Protein AF-A0A846DPN1-F1 (afdb_monomer)

Mean predicted aligned error: 15.46 Å

Nearest PDB structures (foldseek):
  8uqq-assembly1_A  TM=1.630E-01  e=1.021E+00  Aequorea victoria

Sequence (292 aa):
MFPNAQGIPGLPDLTHPNELIQFGKELLTSFLTLTLIVAALGIIIALISFSLRRNESDRTNFIQEWVINYLILLRGFQHGILVVLLLVIGFFFCSTLANRYHNWEQARIAKIAEGVAGSRLEQIAPRIRYLVEKPYSYNRIVNGKLIRVEETRTINRYLALNSSDIQVKIDQTRNRQDNRNNYLIDFAAVYEVTNSLPESKELFFEISPPYGYSLLKNFRVEKEQKRLEPINPGNYSFLLPLEPGQSSSFRVAYQAQGGPRWIYNAGSELLANFRLAVKANFPNADFASGIA

Radius of gyration: 39.43 Å; Cα contacts (8 Å, |Δi|>4): 433; chains: 1; bounding box: 103×43×107 Å

Solvent-accessible surface area (backbone atoms only — not comparable to full-atom values): 16697 Å² total; per-residue (Å²): 134,80,80,75,76,76,57,68,89,86,68,80,75,89,69,53,62,67,61,55,52,51,51,53,51,54,53,52,53,56,50,52,53,53,51,50,52,56,52,52,52,50,52,51,52,51,52,50,53,62,68,49,71,82,65,83,81,76,65,55,61,62,52,47,52,51,51,51,53,49,50,53,50,52,56,52,45,55,56,49,52,53,53,49,52,51,50,52,53,49,46,51,54,52,50,54,51,50,50,53,48,47,55,52,49,51,53,51,48,30,54,50,47,46,70,75,72,44,64,42,23,35,39,55,56,66,43,34,37,31,78,42,79,40,86,44,76,49,81,44,76,57,95,90,40,85,38,81,44,78,41,79,41,81,41,86,44,71,51,62,50,54,26,35,44,34,41,34,40,39,38,74,42,70,38,87,88,79,71,44,61,24,32,38,36,43,40,40,33,42,35,32,41,49,32,84,48,95,56,73,53,72,30,27,47,32,47,60,79,58,43,55,54,83,43,80,42,75,75,48,42,25,44,90,87,40,78,61,78,54,87,43,93,91,44,42,58,39,85,40,90,38,51,54,73,34,72,51,57,38,39,39,35,32,35,37,30,25,25,71,37,78,44,80,40,69,75,94,56,69,82,35,69,68,44,81,47,76,46,72,68,58,88,89,76,82,86,87,78,91,81,127

Secondary structure (DSSP, 8-state):
-PPP----TT---TT-HHHHHHHHHHHHHHHHHHHHHHHHHHHHHHHHHHHHTTS-SSSHHHHHHHHHHHHHHHHHHHHHHHHHHHHHHHHHHHHHHHHHHHHHHHHHHHHHHHHHHS--EEEEPPEEEEEEEEEEEEEEEETTEEEEEEEEEEEEEEEPPSEEEEEEEEEEEE-TTT--EEEEEEEEEEEEEE--SSS-EEEEEEE-PPBSEEEEEEEEEEETTEEEPPSBTTBEEEEEEE-TT-EEEEEEEEEEEESS-EEEE-TTS---SEEEEEEE-STT--------

pLDDT: mean 81.8, std 13.31, range [32.88, 98.19]

Foldseek 3Di:
DDDQPQFDPPDDLPLPLVVLVVVLVVVVVVVVVVVVVLVVVVVVLVVVCVVCVPDDDDCCVVSVVVVVVNVVVVVVVVVVVVVVVVVNVVSVVVSVVSVVVSVVVRVVRSVVCCVVVNQEWEFEDKWKKFKDWDWDWDWDQDPNDTDIDTDIDIDIDTDFWQAKAKEKEWEWDQDPPPRDIKIKIKIKMKTKDFQQDQFWTWIKTWGFHIPFFPDKFDWFKDWPNHTDDDPDVGTRIHTDGHGHGGMTMMMTTIITIGHPYYYYHHDPHDHHHYDYHYHYDDPPDDDDDPPD

Structure (mmCIF, N/CA/C/O backbone):
data_AF-A0A846DPN1-F1
#
_entry.id   AF-A0A846DPN1-F1
#
loop_
_atom_site.group_PDB
_atom_site.id
_atom_site.type_symbol
_atom_site.label_atom_id
_atom_site.label_alt_id
_atom_site.label_comp_id
_atom_site.label_asym_id
_atom_site.label_entity_id
_atom_site.label_seq_id
_atom_site.pdbx_PDB_ins_code
_atom_site.Cartn_x
_atom_site.Cartn_y
_atom_site.Cartn_z
_atom_site.occupancy
_atom_site.B_iso_or_equiv
_atom_site.auth_seq_id
_atom_site.auth_comp_id
_atom_site.auth_asym_id
_atom_site.auth_atom_id
_atom_site.pdbx_PDB_model_num
ATOM 1 N N . MET A 1 1 ? 5.546 20.535 -16.634 1.00 32.88 1 MET A N 1
ATOM 2 C CA . MET A 1 1 ? 6.336 19.423 -17.201 1.00 32.88 1 MET A CA 1
ATOM 3 C C . MET A 1 1 ? 7.054 18.755 -16.048 1.00 32.88 1 MET A C 1
ATOM 5 O O . MET A 1 1 ? 7.860 19.415 -15.409 1.00 32.88 1 MET A O 1
ATOM 9 N N . PHE A 1 2 ? 6.697 17.517 -15.713 1.00 33.00 2 PHE A N 1
ATOM 10 C CA . PHE A 1 2 ? 7.460 16.749 -14.729 1.00 33.00 2 PHE A CA 1
ATOM 11 C C . PHE A 1 2 ? 8.742 16.243 -15.401 1.00 33.00 2 PHE A C 1
ATOM 13 O O . PHE A 1 2 ? 8.671 15.864 -16.574 1.00 33.00 2 PHE A O 1
ATOM 20 N N . PRO A 1 3 ? 9.901 16.277 -14.723 1.00 36.00 3 PRO A N 1
ATOM 21 C CA . PRO A 1 3 ? 11.131 15.738 -15.284 1.00 36.00 3 PRO A CA 1
ATOM 22 C C . PRO A 1 3 ? 10.937 14.246 -15.577 1.00 36.00 3 PRO A C 1
ATOM 24 O O . PRO A 1 3 ? 10.425 13.507 -14.735 1.00 36.00 3 PRO A O 1
ATOM 27 N N . ASN A 1 4 ? 11.310 13.815 -16.785 1.00 38.22 4 ASN A N 1
ATOM 28 C CA . ASN A 1 4 ? 11.383 12.394 -17.120 1.00 38.22 4 ASN A CA 1
ATOM 29 C C . ASN A 1 4 ? 12.307 11.703 -16.111 1.00 38.22 4 ASN A C 1
ATOM 31 O O . ASN A 1 4 ? 13.357 12.251 -15.770 1.00 38.22 4 ASN A O 1
ATOM 35 N N . ALA A 1 5 ? 11.914 10.521 -15.633 1.00 44.91 5 ALA A N 1
ATOM 36 C CA . ALA A 1 5 ? 12.701 9.751 -14.679 1.00 44.91 5 ALA A CA 1
ATOM 37 C C . ALA A 1 5 ? 14.094 9.458 -15.267 1.00 44.91 5 ALA A C 1
ATOM 39 O O . ALA A 1 5 ? 14.237 8.665 -16.198 1.00 44.91 5 ALA A O 1
ATOM 40 N N . GLN A 1 6 ? 15.120 10.133 -14.746 1.00 45.53 6 GLN A N 1
ATOM 41 C CA . GLN A 1 6 ? 16.521 9.902 -15.097 1.00 45.53 6 GLN A CA 1
ATOM 42 C C . GLN A 1 6 ? 17.024 8.664 -14.354 1.00 45.53 6 GLN A C 1
ATOM 44 O O . GLN A 1 6 ? 17.718 8.784 -13.351 1.00 45.53 6 GLN A O 1
ATOM 49 N N . GLY A 1 7 ? 16.636 7.480 -14.835 1.00 51.25 7 GLY A N 1
ATOM 50 C CA . GLY A 1 7 ? 17.138 6.198 -14.335 1.00 51.25 7 GLY A CA 1
ATOM 51 C C . GLY A 1 7 ? 17.016 6.011 -12.816 1.00 51.25 7 GLY A C 1
ATOM 52 O O . GLY A 1 7 ? 16.303 6.730 -12.117 1.00 51.25 7 GLY A O 1
ATOM 53 N N . ILE A 1 8 ? 17.699 4.994 -12.299 1.00 52.38 8 ILE A N 1
ATOM 54 C CA . ILE A 1 8 ? 17.871 4.794 -10.858 1.00 52.38 8 ILE A CA 1
ATOM 55 C C . ILE A 1 8 ? 19.208 5.454 -10.483 1.00 52.38 8 ILE A C 1
ATOM 57 O O . ILE A 1 8 ? 20.231 5.078 -11.062 1.00 52.38 8 ILE A O 1
ATOM 61 N N . PRO A 1 9 ? 19.241 6.419 -9.545 1.00 47.94 9 PRO A N 1
ATOM 62 C CA . PRO A 1 9 ? 20.484 7.056 -9.121 1.00 47.94 9 PRO A CA 1
ATOM 63 C C . PRO A 1 9 ? 21.502 6.014 -8.631 1.00 47.94 9 PRO A C 1
ATOM 65 O O . PRO A 1 9 ? 21.193 5.232 -7.734 1.00 47.94 9 PRO A O 1
ATOM 68 N N . GLY A 1 10 ? 22.711 6.007 -9.202 1.00 54.94 10 GLY A N 1
ATOM 69 C CA . GLY A 1 10 ? 23.830 5.183 -8.724 1.00 54.94 10 GLY A CA 1
ATOM 70 C C . GLY A 1 10 ? 24.056 3.838 -9.427 1.00 54.94 10 GLY A C 1
ATOM 71 O O . GLY A 1 10 ? 24.957 3.112 -9.013 1.00 54.94 10 GLY A O 1
ATOM 72 N N . LEU A 1 11 ? 23.309 3.496 -10.484 1.00 52.59 11 LEU A N 1
ATOM 73 C CA . LEU A 1 11 ? 23.693 2.373 -11.350 1.00 52.59 11 LEU A CA 1
ATOM 74 C C . LEU A 1 11 ? 24.862 2.790 -12.265 1.00 52.59 11 LEU A C 1
ATOM 76 O O . LEU A 1 11 ? 24.706 3.757 -13.015 1.00 52.59 11 LEU A O 1
ATOM 80 N N . PRO A 1 12 ? 26.021 2.102 -12.218 1.00 57.28 12 PRO A N 1
ATOM 81 C CA . PRO A 1 12 ? 27.129 2.393 -13.120 1.00 57.28 12 PRO A CA 1
ATOM 82 C C . PRO A 1 12 ? 26.723 2.067 -14.564 1.00 57.28 12 PRO A C 1
ATOM 84 O O . PRO A 1 12 ? 26.213 0.981 -14.839 1.00 57.28 12 PRO A O 1
ATOM 87 N N . ASP A 1 13 ? 26.934 3.008 -15.485 1.00 61.28 13 ASP A N 1
ATOM 88 C CA . ASP A 1 13 ? 26.729 2.784 -16.917 1.00 61.28 13 ASP A CA 1
ATOM 89 C C . ASP A 1 13 ? 27.853 1.900 -17.460 1.00 61.28 13 ASP A C 1
ATOM 91 O O . ASP A 1 13 ? 28.943 2.377 -17.748 1.00 61.28 13 ASP A O 1
ATOM 95 N N . LEU A 1 14 ? 27.581 0.604 -17.605 1.00 59.72 14 LEU A N 1
ATOM 96 C CA . LEU A 1 14 ? 28.567 -0.387 -18.043 1.00 59.72 14 LEU A CA 1
ATOM 97 C C . LEU A 1 14 ? 28.899 -0.310 -19.544 1.00 59.72 14 LEU A C 1
ATOM 99 O O . LEU A 1 14 ? 29.759 -1.053 -20.012 1.00 59.72 14 LEU A O 1
ATOM 103 N N . THR A 1 15 ? 28.215 0.538 -20.319 1.00 61.66 15 THR A N 1
ATOM 104 C CA . THR A 1 15 ? 28.351 0.558 -21.787 1.00 61.66 15 THR A CA 1
ATOM 105 C C . THR A 1 15 ? 29.265 1.660 -22.327 1.00 61.66 15 THR A C 1
ATOM 107 O O . THR A 1 15 ? 29.647 1.581 -23.494 1.00 61.66 15 THR A O 1
ATOM 110 N N . HIS A 1 16 ? 29.630 2.656 -21.506 1.00 66.69 16 HIS A N 1
ATOM 111 C CA . HIS A 1 16 ? 30.611 3.722 -21.789 1.00 66.69 16 HIS A CA 1
ATOM 112 C C . HIS A 1 16 ? 30.681 4.203 -23.264 1.00 66.69 16 HIS A C 1
ATOM 114 O O . HIS A 1 16 ? 31.764 4.264 -23.859 1.00 66.69 16 HIS A O 1
ATOM 120 N N . PRO A 1 17 ? 29.553 4.576 -23.905 1.00 67.62 17 PRO A N 1
ATOM 121 C CA . PRO A 1 17 ? 29.514 4.820 -25.352 1.00 67.62 17 PRO A CA 1
ATOM 122 C C . PRO A 1 17 ? 30.398 5.999 -25.792 1.00 67.62 17 PRO A C 1
ATOM 124 O O . PRO A 1 17 ? 30.969 5.981 -26.883 1.00 67.62 17 PRO A O 1
ATOM 127 N N . ASN A 1 18 ? 30.557 7.007 -24.931 1.00 72.25 18 ASN A N 1
ATOM 128 C CA . ASN A 1 18 ? 31.370 8.190 -25.215 1.00 72.25 18 ASN A CA 1
ATOM 129 C C . ASN A 1 18 ? 32.873 7.877 -25.242 1.00 72.25 18 ASN A C 1
ATOM 131 O O . ASN A 1 18 ? 33.584 8.381 -26.110 1.00 72.25 18 ASN A O 1
ATOM 135 N N . GLU A 1 19 ? 33.345 7.020 -24.335 1.00 75.00 19 GLU A N 1
ATOM 136 C CA . GLU A 1 19 ? 34.752 6.602 -24.272 1.00 75.00 19 GLU A CA 1
ATOM 137 C C . GLU A 1 19 ? 35.127 5.792 -25.515 1.00 75.00 19 GLU A C 1
ATOM 139 O O . GLU A 1 19 ? 36.182 6.001 -26.116 1.00 75.00 19 GLU A O 1
ATOM 144 N N . LEU A 1 20 ? 34.210 4.933 -25.968 1.00 70.44 20 LEU A N 1
ATOM 145 C CA . LEU A 1 20 ? 34.389 4.124 -27.167 1.00 70.44 20 LEU A CA 1
ATOM 146 C C . LEU A 1 20 ? 34.511 5.009 -28.418 1.00 70.44 20 LEU A C 1
ATOM 148 O O . LEU A 1 20 ? 35.429 4.825 -29.217 1.00 70.44 20 LEU A O 1
ATOM 152 N N . ILE A 1 21 ? 33.642 6.019 -28.559 1.00 74.12 21 ILE A N 1
ATOM 153 C CA . ILE A 1 21 ? 33.691 7.002 -29.657 1.00 74.12 21 ILE A CA 1
ATOM 154 C C . ILE A 1 21 ? 34.991 7.817 -29.622 1.00 74.12 21 ILE A C 1
ATOM 156 O O . ILE A 1 21 ? 35.599 8.046 -30.671 1.00 74.12 21 ILE A O 1
ATOM 160 N N . GLN A 1 22 ? 35.430 8.245 -28.437 1.00 79.25 22 GLN A N 1
ATOM 161 C CA . GLN A 1 22 ? 36.661 9.016 -28.277 1.00 79.25 22 GLN A CA 1
ATOM 162 C C . GLN A 1 22 ? 37.892 8.202 -28.692 1.00 79.25 22 GLN A C 1
ATOM 164 O O . GLN A 1 22 ? 38.696 8.686 -29.491 1.00 79.25 22 GLN A O 1
ATOM 169 N N . PHE A 1 23 ? 37.981 6.946 -28.250 1.00 77.25 23 PHE A N 1
ATOM 170 C CA . PHE A 1 23 ? 39.038 6.023 -28.660 1.00 77.25 23 PHE A CA 1
ATOM 171 C C . PHE A 1 23 ? 39.074 5.829 -30.185 1.00 77.25 23 PHE A C 1
ATOM 173 O O . PHE A 1 23 ? 40.129 5.947 -30.811 1.00 77.25 23 PHE A O 1
ATOM 180 N N . GLY A 1 24 ? 37.912 5.613 -30.814 1.00 73.44 24 GLY A N 1
ATOM 181 C CA . GLY A 1 24 ? 37.817 5.480 -32.272 1.00 73.44 24 GLY A CA 1
ATOM 182 C C . GLY A 1 24 ? 38.285 6.731 -33.026 1.00 73.44 24 GLY A C 1
ATOM 183 O O . GLY A 1 24 ? 38.967 6.629 -34.049 1.00 73.44 24 GLY A O 1
ATOM 184 N N . LYS A 1 25 ? 37.977 7.925 -32.504 1.00 79.62 25 LYS A N 1
ATOM 185 C CA . LYS A 1 25 ? 38.413 9.203 -33.083 1.00 79.62 25 LYS A CA 1
ATOM 186 C C . LYS A 1 25 ? 39.934 9.391 -33.002 1.00 79.62 25 LYS A C 1
ATOM 188 O O . LYS A 1 25 ? 40.545 9.829 -33.981 1.00 79.62 25 LYS A O 1
ATOM 193 N N . GLU A 1 26 ? 40.551 9.059 -31.870 1.00 80.25 26 GLU A N 1
ATOM 194 C CA . GLU A 1 26 ? 42.008 9.153 -31.680 1.00 80.25 26 GLU A CA 1
ATOM 195 C C . GLU A 1 26 ? 42.777 8.175 -32.577 1.00 80.25 26 GLU A C 1
ATOM 197 O O . GLU A 1 26 ? 43.782 8.546 -33.196 1.00 80.25 26 GLU A O 1
ATOM 202 N N . LEU A 1 27 ? 42.261 6.951 -32.721 1.00 77.50 27 LEU A N 1
ATOM 203 C CA . LEU A 1 27 ? 42.855 5.922 -33.571 1.00 77.50 27 LEU A CA 1
ATOM 204 C C . LEU A 1 27 ? 42.803 6.322 -35.055 1.00 77.50 27 LEU A C 1
ATOM 206 O O . LEU A 1 27 ? 43.810 6.229 -35.760 1.00 77.50 27 LEU A O 1
ATOM 210 N N . LEU A 1 28 ? 41.666 6.853 -35.521 1.00 78.44 28 LEU A N 1
ATOM 211 C CA . LEU A 1 28 ? 41.515 7.345 -36.896 1.00 78.44 28 LEU A CA 1
ATOM 212 C C . LEU A 1 28 ? 42.448 8.531 -37.192 1.00 78.44 28 LEU A C 1
ATOM 214 O O . LEU A 1 28 ? 43.075 8.585 -38.251 1.00 78.44 28 LEU A O 1
ATOM 218 N N . THR A 1 29 ? 42.577 9.457 -36.240 1.00 78.81 29 THR A N 1
ATOM 219 C CA . THR A 1 29 ? 43.463 10.625 -36.370 1.00 78.81 29 THR A CA 1
ATOM 220 C C . THR A 1 29 ? 44.929 10.197 -36.482 1.00 78.81 29 THR A C 1
ATOM 222 O O . THR A 1 29 ? 45.639 10.679 -37.363 1.00 78.81 29 THR A O 1
ATOM 225 N N . SER A 1 30 ? 45.360 9.242 -35.652 1.00 78.81 30 SER A N 1
ATOM 226 C CA . SER A 1 30 ? 46.714 8.666 -35.687 1.00 78.81 30 SER A CA 1
ATOM 227 C C . SER A 1 30 ? 47.027 7.947 -37.004 1.00 78.81 30 SER A C 1
ATOM 229 O O . SER A 1 30 ? 48.152 7.987 -37.500 1.00 78.81 30 SER A O 1
ATOM 231 N N . PHE A 1 31 ? 46.033 7.292 -37.606 1.00 78.50 31 PHE A N 1
ATOM 232 C CA . PHE A 1 31 ? 46.221 6.607 -38.883 1.00 78.50 31 PHE A CA 1
ATOM 233 C C . PHE A 1 31 ? 46.330 7.578 -40.073 1.00 78.50 31 PHE A C 1
ATOM 235 O O . PHE A 1 31 ? 47.155 7.389 -40.975 1.00 78.50 31 PHE A O 1
ATOM 242 N N . LEU A 1 32 ? 45.524 8.646 -40.072 1.00 80.94 32 LEU A N 1
ATOM 243 C CA . LEU A 1 32 ? 45.568 9.698 -41.094 1.00 80.94 32 LEU A CA 1
ATOM 244 C C . LEU A 1 32 ? 46.922 10.416 -41.120 1.00 80.94 32 LEU A C 1
ATOM 246 O O . LEU A 1 32 ? 47.480 10.634 -42.197 1.00 80.94 32 LEU A O 1
ATOM 250 N N . THR A 1 33 ? 47.481 10.743 -39.953 1.00 84.12 33 THR A N 1
ATOM 251 C CA . THR A 1 33 ? 48.809 11.368 -39.858 1.00 84.12 33 THR A CA 1
ATOM 252 C C . THR A 1 33 ? 49.910 10.449 -40.380 1.00 84.12 33 THR A C 1
ATOM 254 O O . THR A 1 33 ? 50.751 10.899 -41.158 1.00 84.12 33 THR A O 1
ATOM 257 N N . LEU A 1 34 ? 49.877 9.155 -40.046 1.00 81.31 34 LEU A N 1
ATOM 258 C CA . LEU A 1 34 ? 50.836 8.177 -40.570 1.00 81.31 34 LEU A CA 1
ATOM 259 C C . LEU A 1 34 ? 50.761 8.056 -42.102 1.00 81.31 34 LEU A C 1
ATOM 261 O O . LEU A 1 34 ? 51.790 8.054 -42.778 1.00 81.31 34 LEU A O 1
ATOM 265 N N . THR A 1 35 ? 49.549 8.030 -42.660 1.00 79.94 35 THR A N 1
ATOM 266 C CA . THR A 1 35 ? 49.327 7.991 -44.116 1.00 79.94 35 THR A CA 1
ATOM 267 C C . THR A 1 35 ? 49.930 9.213 -44.814 1.00 79.94 35 THR A C 1
ATOM 269 O O . THR A 1 35 ? 50.581 9.083 -45.853 1.00 79.94 35 THR A O 1
ATOM 272 N N . LEU A 1 36 ? 49.766 10.401 -44.226 1.00 86.81 36 LEU A N 1
ATOM 273 C CA . LEU A 1 36 ? 50.305 11.648 -44.768 1.00 86.81 36 LEU A CA 1
ATOM 274 C C . LEU A 1 36 ? 51.841 11.657 -44.764 1.00 86.81 36 LEU A C 1
ATOM 276 O O . LEU A 1 36 ? 52.451 12.090 -45.742 1.00 86.81 36 LEU A O 1
ATOM 280 N N . ILE A 1 37 ? 52.468 11.116 -43.715 1.00 86.81 37 ILE A N 1
ATOM 281 C CA . ILE A 1 37 ? 53.930 10.966 -43.632 1.00 86.81 37 ILE A CA 1
ATOM 282 C C . ILE A 1 37 ? 54.447 10.039 -44.739 1.00 86.81 37 ILE A C 1
ATOM 284 O O . ILE A 1 37 ? 55.399 10.391 -45.436 1.00 86.81 37 ILE A O 1
ATOM 288 N N . VAL A 1 38 ? 53.808 8.882 -44.949 1.00 82.31 38 VAL A N 1
ATOM 289 C CA . VAL A 1 38 ? 54.202 7.925 -46.002 1.00 82.31 38 VAL A CA 1
ATOM 290 C C . VAL A 1 38 ? 54.064 8.544 -47.399 1.00 82.31 38 VAL A C 1
ATOM 292 O O . VAL A 1 38 ? 54.942 8.360 -48.247 1.00 82.31 38 VAL A O 1
ATOM 295 N N . ALA A 1 39 ? 53.001 9.318 -47.636 1.00 81.38 39 ALA A N 1
ATOM 296 C CA . ALA A 1 39 ? 52.798 10.032 -48.896 1.00 81.38 39 ALA A CA 1
ATOM 297 C C . ALA A 1 39 ? 53.870 11.112 -49.128 1.00 81.38 39 ALA A C 1
ATOM 299 O O . ALA A 1 39 ? 54.456 11.175 -50.210 1.00 81.38 39 ALA A O 1
ATOM 300 N N . ALA A 1 40 ? 54.178 11.919 -48.107 1.00 85.56 40 ALA A N 1
ATOM 301 C CA . ALA A 1 40 ? 55.226 12.937 -48.176 1.00 85.56 40 ALA A CA 1
ATOM 302 C C . ALA A 1 40 ? 56.604 12.319 -48.467 1.00 85.56 40 ALA A C 1
ATOM 304 O O . ALA A 1 40 ? 57.342 12.821 -49.316 1.00 85.56 40 ALA A O 1
ATOM 305 N N . LEU A 1 41 ? 56.922 11.190 -47.826 1.00 84.19 41 LEU A N 1
ATOM 306 C CA . LEU A 1 41 ? 58.166 10.455 -48.053 1.00 84.19 41 LEU A CA 1
ATOM 307 C C . LEU A 1 41 ? 58.268 9.951 -49.503 1.00 84.19 41 LEU A C 1
ATOM 309 O O . LEU A 1 41 ? 59.319 10.069 -50.129 1.00 84.19 41 LEU A O 1
ATOM 313 N N . GLY A 1 42 ? 57.153 9.481 -50.069 1.00 80.25 42 GLY A N 1
ATOM 314 C CA . GLY A 1 42 ? 57.056 9.104 -51.480 1.00 80.25 42 GLY A CA 1
ATOM 315 C C . GLY A 1 42 ? 57.337 10.252 -52.446 1.00 80.25 42 GLY A C 1
ATOM 316 O O . GLY A 1 42 ? 58.095 10.086 -53.401 1.00 80.25 42 GLY A O 1
ATOM 317 N N . ILE A 1 43 ? 56.774 11.434 -52.178 1.00 84.19 43 ILE A N 1
ATOM 318 C CA . ILE A 1 43 ? 56.999 12.639 -52.993 1.00 84.19 43 ILE A CA 1
ATOM 319 C C . ILE A 1 43 ? 58.478 13.041 -52.959 1.00 84.19 43 ILE A C 1
ATOM 321 O O . ILE A 1 43 ? 59.059 13.341 -54.000 1.00 84.19 43 ILE A O 1
ATOM 325 N N . ILE A 1 44 ? 59.108 13.004 -51.782 1.00 84.75 44 ILE A N 1
ATOM 326 C CA . ILE A 1 44 ? 60.533 13.323 -51.626 1.00 84.75 44 ILE A CA 1
ATOM 327 C C . ILE A 1 44 ? 61.398 12.354 -52.444 1.00 84.75 44 ILE A C 1
ATOM 329 O O . ILE A 1 44 ? 62.266 12.795 -53.197 1.00 84.75 44 ILE A O 1
ATOM 333 N N . ILE A 1 45 ? 61.130 11.046 -52.367 1.00 78.88 45 ILE A N 1
ATOM 334 C CA . ILE A 1 45 ? 61.850 10.028 -53.151 1.00 78.88 45 ILE A CA 1
ATOM 335 C C . ILE A 1 45 ? 61.649 10.250 -54.660 1.00 78.88 45 ILE A C 1
ATOM 337 O O . ILE A 1 45 ? 62.607 10.158 -55.435 1.00 78.88 45 ILE A O 1
ATOM 341 N N . ALA A 1 46 ? 60.436 10.600 -55.097 1.00 77.69 46 ALA A N 1
ATOM 342 C CA . ALA A 1 46 ? 60.139 10.908 -56.497 1.00 77.69 46 ALA A CA 1
ATOM 343 C C . ALA A 1 46 ? 60.906 12.146 -57.001 1.00 77.69 46 ALA A C 1
ATOM 345 O O . ALA A 1 46 ? 61.469 12.129 -58.093 1.00 77.69 46 ALA A O 1
ATOM 346 N N . LEU A 1 47 ? 60.995 13.205 -56.192 1.00 81.25 47 LEU A N 1
ATOM 347 C CA . LEU A 1 47 ? 61.741 14.418 -56.539 1.00 81.25 47 LEU A CA 1
ATOM 348 C C . LEU A 1 47 ? 63.255 14.174 -56.590 1.00 81.25 47 LEU A C 1
ATOM 350 O O . LEU A 1 47 ? 63.927 14.636 -57.514 1.00 81.25 47 LEU A O 1
ATOM 354 N N . ILE A 1 48 ? 63.793 13.418 -55.629 1.00 77.81 48 ILE A N 1
ATOM 355 C CA . ILE A 1 48 ? 65.217 13.060 -55.577 1.00 77.81 48 ILE A CA 1
ATOM 356 C C . ILE A 1 48 ? 65.592 12.178 -56.773 1.00 77.81 48 ILE A C 1
ATOM 358 O O . ILE A 1 48 ? 66.582 12.454 -57.451 1.00 77.81 48 ILE A O 1
ATOM 362 N N . SER A 1 49 ? 64.788 11.155 -57.075 1.00 69.94 49 SER A N 1
ATOM 363 C CA . SER A 1 49 ? 65.018 10.272 -58.227 1.00 69.94 49 SER A CA 1
ATOM 364 C C . SER A 1 49 ? 64.913 11.012 -59.564 1.00 69.94 49 SER A C 1
ATOM 366 O O . SER A 1 49 ? 65.737 10.789 -60.451 1.00 69.94 49 SER A O 1
ATOM 368 N N . PHE A 1 50 ? 63.968 11.948 -59.702 1.00 76.25 50 PHE A N 1
ATOM 369 C CA . PHE A 1 50 ? 63.849 12.796 -60.888 1.00 76.25 50 PHE A CA 1
ATOM 370 C C . PHE A 1 50 ? 65.062 13.723 -61.068 1.00 76.25 50 PHE A C 1
ATOM 372 O O . PHE A 1 50 ? 65.601 13.823 -62.169 1.00 76.25 50 PHE A O 1
ATOM 379 N N . SER A 1 51 ? 65.523 14.357 -59.985 1.00 76.69 51 SER A N 1
ATOM 380 C CA . SER A 1 51 ? 66.689 15.253 -59.985 1.00 76.69 51 SER A CA 1
ATOM 381 C C . SER A 1 51 ? 67.997 14.519 -60.316 1.00 76.69 51 SER A C 1
ATOM 383 O O . SER A 1 51 ? 68.826 15.014 -61.081 1.00 76.69 51 SER A O 1
ATOM 385 N N . LEU A 1 52 ? 68.168 13.299 -59.797 1.00 66.69 52 LEU A N 1
ATOM 386 C CA . LEU A 1 52 ? 69.394 12.507 -59.953 1.00 66.69 52 LEU A CA 1
ATOM 387 C C . LEU A 1 52 ? 69.468 11.713 -61.263 1.00 66.69 52 LEU A C 1
ATOM 389 O O . LEU A 1 52 ? 70.531 11.193 -61.592 1.00 66.69 52 LEU A O 1
ATOM 393 N N . ARG A 1 53 ? 68.398 11.693 -62.069 1.00 64.81 53 ARG A N 1
ATOM 394 C CA . ARG A 1 53 ? 68.339 11.010 -63.376 1.00 64.81 53 ARG A CA 1
ATOM 395 C C . ARG A 1 53 ? 69.389 11.496 -64.394 1.00 64.81 53 ARG A C 1
ATOM 397 O O . ARG A 1 53 ? 69.573 10.857 -65.423 1.00 64.81 53 ARG A O 1
ATOM 404 N N . ARG A 1 54 ? 70.060 12.625 -64.132 1.00 61.31 54 ARG A N 1
ATOM 405 C CA . ARG A 1 54 ? 71.076 13.239 -65.007 1.00 61.31 54 ARG A CA 1
ATOM 406 C C . ARG A 1 54 ? 72.534 12.838 -64.726 1.00 61.31 54 ARG A C 1
ATOM 408 O O . ARG A 1 54 ? 73.377 13.231 -65.521 1.00 61.31 54 ARG A O 1
ATOM 415 N N . ASN A 1 55 ? 72.847 12.101 -63.653 1.00 56.34 55 ASN A N 1
ATOM 416 C CA . ASN A 1 55 ? 74.232 11.752 -63.284 1.00 56.34 55 ASN A CA 1
ATOM 417 C C . ASN A 1 55 ? 74.431 10.224 -63.206 1.00 56.34 55 ASN A C 1
ATOM 419 O O . ASN A 1 55 ? 73.682 9.542 -62.509 1.00 56.34 55 ASN A O 1
ATOM 423 N N . GLU A 1 56 ? 75.423 9.690 -63.925 1.00 53.84 56 GLU A N 1
ATOM 424 C CA . GLU A 1 56 ? 75.597 8.250 -64.173 1.00 53.84 56 GLU A CA 1
ATOM 425 C C . GLU A 1 56 ? 76.218 7.415 -63.028 1.00 53.84 56 GLU A C 1
ATOM 427 O O . GLU A 1 56 ? 77.159 7.813 -62.344 1.00 53.84 56 GLU A O 1
ATOM 432 N N . SER A 1 57 ? 75.721 6.173 -62.971 1.00 55.53 57 SER A N 1
ATOM 433 C CA . SER A 1 57 ? 76.323 4.882 -62.572 1.00 55.53 57 SER A CA 1
ATOM 434 C C . SER A 1 57 ? 76.637 4.534 -61.106 1.00 55.53 57 SER A C 1
ATOM 436 O O . SER A 1 57 ? 76.284 3.428 -60.712 1.00 55.53 57 SER A O 1
ATOM 438 N N . ASP A 1 58 ? 77.200 5.408 -60.262 1.00 55.75 58 ASP A N 1
ATOM 439 C CA . ASP A 1 58 ? 77.598 4.978 -58.894 1.00 55.75 58 ASP A CA 1
ATOM 440 C C . ASP A 1 58 ? 76.547 5.274 -57.804 1.00 55.75 58 ASP A C 1
ATOM 442 O O . ASP A 1 58 ? 76.470 4.594 -56.779 1.00 55.75 58 ASP A O 1
ATOM 446 N N . ARG A 1 59 ? 75.665 6.261 -58.022 1.00 55.47 59 ARG A N 1
ATOM 447 C CA . ARG A 1 59 ? 74.569 6.608 -57.085 1.00 55.47 59 ARG A CA 1
ATOM 448 C C . ARG A 1 59 ? 73.254 5.875 -57.355 1.00 55.47 59 ARG A C 1
ATOM 450 O O . ARG A 1 59 ? 72.327 5.979 -56.550 1.00 55.47 59 ARG A O 1
ATOM 457 N N . THR A 1 60 ? 73.160 5.135 -58.456 1.00 58.41 60 THR A N 1
ATOM 458 C CA . THR A 1 60 ? 71.954 4.383 -58.830 1.00 58.41 60 THR A CA 1
ATOM 459 C C . THR A 1 60 ? 71.673 3.242 -57.857 1.00 58.41 60 THR A C 1
ATOM 461 O O . THR A 1 60 ? 70.515 3.042 -57.511 1.00 58.41 60 THR A O 1
ATOM 464 N N . ASN A 1 61 ? 72.706 2.586 -57.314 1.00 63.28 61 ASN A N 1
ATOM 465 C CA . ASN A 1 61 ? 72.545 1.459 -56.386 1.00 63.28 61 ASN A CA 1
ATOM 466 C C . ASN A 1 61 ? 71.876 1.866 -55.058 1.00 63.28 61 ASN A C 1
ATOM 468 O O . ASN A 1 61 ? 70.954 1.193 -54.604 1.00 63.28 61 ASN A O 1
ATOM 472 N N . PHE A 1 62 ? 72.261 3.010 -54.477 1.00 66.12 62 PHE A N 1
ATOM 473 C CA . PHE A 1 62 ? 71.685 3.500 -53.214 1.00 66.12 62 PHE A CA 1
ATOM 474 C C . PHE A 1 62 ? 70.215 3.931 -53.356 1.00 66.12 62 PHE A C 1
ATOM 476 O O . PHE A 1 62 ? 69.373 3.609 -52.519 1.00 66.12 62 PHE A O 1
ATOM 483 N N . ILE A 1 63 ? 69.880 4.640 -54.440 1.00 68.50 63 ILE A N 1
ATOM 484 C CA . ILE A 1 63 ? 68.494 5.059 -54.713 1.00 68.50 63 ILE A CA 1
ATOM 485 C C . ILE A 1 63 ? 67.630 3.840 -55.033 1.00 68.50 63 ILE A C 1
ATOM 487 O O . ILE A 1 63 ? 66.478 3.777 -54.614 1.00 68.50 63 ILE A O 1
ATOM 491 N N . GLN A 1 64 ? 68.178 2.860 -55.749 1.00 70.94 64 GLN A N 1
ATOM 492 C CA . GLN A 1 64 ? 67.471 1.638 -56.111 1.00 70.94 64 GLN A CA 1
ATOM 493 C C . GLN A 1 64 ? 67.121 0.797 -54.878 1.00 70.94 64 GLN A C 1
ATOM 495 O O . GLN A 1 64 ? 65.997 0.309 -54.788 1.00 70.94 64 GLN A O 1
ATOM 500 N N . GLU A 1 65 ? 68.010 0.711 -53.888 1.00 77.31 65 GLU A N 1
ATOM 501 C CA . GLU A 1 65 ? 67.724 0.063 -52.603 1.00 77.31 65 GLU A CA 1
ATOM 502 C C . GLU A 1 65 ? 66.614 0.792 -51.821 1.00 77.31 65 GLU A C 1
ATOM 504 O O . GLU A 1 65 ? 65.673 0.165 -51.330 1.00 77.31 65 GLU A O 1
ATOM 509 N N . TRP A 1 66 ? 66.639 2.129 -51.791 1.00 74.81 66 TRP A N 1
ATOM 510 C CA . TRP A 1 66 ? 65.567 2.941 -51.198 1.00 74.81 66 TRP A CA 1
ATOM 511 C C . TRP A 1 66 ? 64.221 2.788 -51.916 1.00 74.81 66 TRP A C 1
ATOM 513 O O . TRP A 1 66 ? 63.182 2.699 -51.263 1.00 74.81 66 TRP A O 1
ATOM 523 N N . VAL A 1 67 ? 64.224 2.723 -53.248 1.00 77.00 67 VAL A N 1
ATOM 524 C CA . VAL A 1 67 ? 63.015 2.515 -54.058 1.00 77.00 67 VAL A CA 1
ATOM 525 C C . VAL A 1 67 ? 62.437 1.119 -53.823 1.00 77.00 67 VAL A C 1
ATOM 527 O O . VAL A 1 67 ? 61.226 0.991 -53.661 1.00 77.00 67 VAL A O 1
ATOM 530 N N . ILE A 1 68 ? 63.274 0.081 -53.742 1.00 79.81 68 ILE A N 1
ATOM 531 C CA . ILE A 1 68 ? 62.830 -1.287 -53.435 1.00 79.81 68 ILE A CA 1
ATOM 532 C C . ILE A 1 68 ? 62.217 -1.349 -52.030 1.00 79.81 68 ILE A C 1
ATOM 534 O O . ILE A 1 68 ? 61.113 -1.871 -51.871 1.00 79.81 68 ILE A O 1
ATOM 538 N N . ASN A 1 69 ? 62.870 -0.753 -51.029 1.00 79.06 69 ASN A N 1
ATOM 539 C CA . ASN A 1 69 ? 62.350 -0.703 -49.661 1.00 79.06 69 ASN A CA 1
ATOM 540 C C . ASN A 1 69 ? 61.041 0.095 -49.569 1.00 79.06 69 ASN A C 1
ATOM 542 O O . ASN A 1 69 ? 60.105 -0.328 -48.890 1.00 79.06 69 ASN A O 1
ATOM 546 N N . TYR A 1 70 ? 60.929 1.201 -50.308 1.00 76.06 70 TYR A N 1
ATOM 547 C CA . TYR A 1 70 ? 59.694 1.974 -50.413 1.00 76.06 70 TYR A CA 1
ATOM 548 C C . TYR A 1 70 ? 58.566 1.169 -51.071 1.00 76.06 70 TYR A C 1
ATOM 550 O O . TYR A 1 70 ? 57.440 1.193 -50.584 1.00 76.06 70 TYR A O 1
ATOM 558 N N . LEU A 1 71 ? 58.852 0.398 -52.124 1.00 79.12 71 LEU A N 1
ATOM 559 C CA . LEU A 1 71 ? 57.869 -0.469 -52.783 1.00 79.12 71 LEU A CA 1
ATOM 560 C C . LEU A 1 71 ? 57.400 -1.618 -51.879 1.00 79.12 71 LEU A C 1
ATOM 562 O O . LEU A 1 71 ? 56.207 -1.924 -51.859 1.00 79.12 71 LEU A O 1
ATOM 566 N N . ILE A 1 72 ? 58.302 -2.229 -51.103 1.00 81.00 72 ILE A N 1
ATOM 567 C CA . ILE A 1 72 ? 57.952 -3.239 -50.090 1.00 81.00 72 ILE A CA 1
ATOM 568 C C . ILE A 1 72 ? 57.047 -2.616 -49.017 1.00 81.00 72 ILE A C 1
ATOM 570 O O . ILE A 1 72 ? 56.010 -3.191 -48.677 1.00 81.00 72 ILE A O 1
ATOM 574 N N . LEU A 1 73 ? 57.384 -1.411 -48.546 1.00 78.56 73 LEU A N 1
ATOM 575 C CA . LEU A 1 73 ? 56.575 -0.650 -47.593 1.00 78.56 73 LEU A CA 1
ATOM 576 C C . LEU A 1 73 ? 55.187 -0.325 -48.167 1.00 78.56 73 LEU A C 1
ATOM 578 O O . LEU A 1 73 ? 54.184 -0.507 -47.482 1.00 78.56 73 LEU A O 1
ATOM 582 N N . LEU A 1 74 ? 55.103 0.068 -49.441 1.00 78.00 74 LEU A N 1
ATOM 583 C CA . LEU A 1 74 ? 53.845 0.378 -50.128 1.00 78.00 74 LEU A CA 1
ATOM 584 C C . LEU A 1 74 ? 52.956 -0.859 -50.308 1.00 78.00 74 LEU A C 1
ATOM 586 O O . LEU A 1 74 ? 51.734 -0.779 -50.180 1.00 78.00 74 LEU A O 1
ATOM 590 N N . ARG A 1 75 ? 53.564 -2.021 -50.561 1.00 80.00 75 ARG A N 1
ATOM 591 C CA . ARG A 1 75 ? 52.850 -3.300 -50.648 1.00 80.00 75 ARG A CA 1
ATOM 592 C C . ARG A 1 75 ? 52.302 -3.729 -49.286 1.00 80.00 75 ARG A C 1
ATOM 594 O O . ARG A 1 75 ? 51.157 -4.162 -49.198 1.00 80.00 75 ARG A O 1
ATOM 601 N N . GLY A 1 76 ? 53.074 -3.536 -48.214 1.00 75.62 76 GLY A N 1
ATOM 602 C CA . GLY A 1 76 ? 52.590 -3.702 -46.839 1.00 75.62 76 GLY A CA 1
ATOM 603 C C . GLY A 1 76 ? 51.463 -2.721 -46.489 1.00 75.62 76 GLY A C 1
ATOM 604 O O . GLY A 1 76 ? 50.486 -3.098 -45.842 1.00 75.62 76 GLY A O 1
ATOM 605 N N . PHE A 1 77 ? 51.545 -1.486 -46.990 1.00 79.44 77 PHE A N 1
ATOM 606 C CA . PHE A 1 77 ? 50.537 -0.446 -46.784 1.00 79.44 77 PHE A CA 1
ATOM 607 C C . PHE A 1 77 ? 49.174 -0.806 -47.396 1.00 79.44 77 PHE A C 1
ATOM 609 O O . PHE A 1 77 ? 48.146 -0.540 -46.779 1.00 79.44 77 PHE A O 1
ATOM 616 N N . GLN A 1 78 ? 49.138 -1.487 -48.549 1.00 79.19 78 GLN A N 1
ATOM 617 C CA . GLN A 1 78 ? 47.887 -1.985 -49.146 1.00 79.19 78 GLN A CA 1
ATOM 618 C C . GLN A 1 78 ? 47.149 -2.968 -48.225 1.00 79.19 78 GLN A C 1
ATOM 620 O O . GLN A 1 78 ? 45.937 -2.852 -48.038 1.00 79.19 78 GLN A O 1
ATOM 625 N N . HIS A 1 79 ? 47.872 -3.903 -47.602 1.00 79.44 79 HIS A N 1
ATOM 626 C CA . HIS A 1 79 ? 47.288 -4.808 -46.610 1.00 79.44 79 HIS A CA 1
ATOM 627 C C . HIS A 1 79 ? 46.873 -4.059 -45.334 1.00 79.44 79 HIS A C 1
ATOM 629 O O . HIS A 1 79 ? 45.813 -4.342 -44.778 1.00 79.44 79 HIS A O 1
ATOM 635 N N . GLY A 1 80 ? 47.650 -3.052 -44.920 1.00 77.25 80 GLY A N 1
ATOM 636 C CA . GLY A 1 80 ? 47.316 -2.170 -43.800 1.00 77.25 80 GLY A CA 1
ATOM 637 C C . GLY A 1 80 ? 46.008 -1.398 -44.004 1.00 77.25 80 GLY A C 1
ATOM 638 O O . GLY A 1 80 ? 45.176 -1.367 -43.101 1.00 77.25 80 GLY A O 1
ATOM 639 N N . ILE A 1 81 ? 45.774 -0.850 -45.202 1.00 80.25 81 ILE A N 1
ATOM 640 C CA . ILE A 1 81 ? 44.510 -0.179 -45.552 1.00 80.25 81 ILE A CA 1
ATOM 641 C C . ILE A 1 81 ? 43.327 -1.139 -45.400 1.00 80.25 81 ILE A C 1
ATOM 643 O O . ILE A 1 81 ? 42.295 -0.757 -44.854 1.00 80.25 81 ILE A O 1
ATOM 647 N N . LEU A 1 82 ? 43.470 -2.385 -45.858 1.00 83.19 82 LEU A N 1
ATOM 648 C CA . LEU A 1 82 ? 42.399 -3.380 -45.796 1.00 83.19 82 LEU A CA 1
ATOM 649 C C . LEU A 1 82 ? 42.059 -3.738 -44.339 1.00 83.19 82 LEU A C 1
ATOM 651 O O . LEU A 1 82 ? 40.887 -3.754 -43.965 1.00 83.19 82 LEU A O 1
ATOM 655 N N . VAL A 1 83 ? 43.077 -3.936 -43.495 1.00 82.38 83 VAL A N 1
ATOM 656 C CA . VAL A 1 83 ? 42.902 -4.165 -42.050 1.00 82.38 83 VAL A CA 1
ATOM 657 C C . VAL A 1 83 ? 42.214 -2.974 -41.383 1.00 82.38 83 VAL A C 1
ATOM 659 O O . VAL A 1 83 ? 41.281 -3.161 -40.607 1.00 82.38 83 VAL A O 1
ATOM 662 N N . VAL A 1 84 ? 42.619 -1.748 -41.711 1.00 80.62 84 VAL A N 1
ATOM 663 C CA . VAL A 1 84 ? 42.026 -0.530 -41.140 1.00 80.62 84 VAL A CA 1
ATOM 664 C C . VAL A 1 84 ? 40.580 -0.359 -41.575 1.00 80.62 84 VAL A C 1
ATOM 666 O O . VAL A 1 84 ? 39.734 -0.040 -40.748 1.00 80.62 84 VAL A O 1
ATOM 669 N N . LEU A 1 85 ? 40.267 -0.622 -42.840 1.00 83.44 85 LEU A N 1
ATOM 670 C CA . LEU A 1 85 ? 38.899 -0.562 -43.340 1.00 83.44 85 LEU A CA 1
ATOM 671 C C . LEU A 1 85 ? 38.004 -1.577 -42.613 1.00 83.44 85 LEU A C 1
ATOM 673 O O . LEU A 1 85 ? 36.897 -1.232 -42.201 1.00 83.44 85 LEU A O 1
ATOM 677 N N . LEU A 1 86 ? 38.507 -2.790 -42.370 1.00 86.31 86 LEU A N 1
ATOM 678 C CA . LEU A 1 86 ? 37.800 -3.815 -41.600 1.00 86.31 86 LEU A CA 1
ATOM 679 C C . LEU A 1 86 ? 37.618 -3.398 -40.131 1.00 86.31 86 LEU A C 1
ATOM 681 O O . LEU A 1 86 ? 36.521 -3.541 -39.593 1.00 86.31 86 LEU A O 1
ATOM 685 N N . LEU A 1 87 ? 38.646 -2.820 -39.502 1.00 82.75 87 LEU A N 1
ATOM 686 C CA . LEU A 1 87 ? 38.574 -2.306 -38.130 1.00 82.75 87 LEU A CA 1
ATOM 687 C C . LEU A 1 87 ? 37.597 -1.136 -37.994 1.00 82.75 87 LEU A C 1
ATOM 689 O O . LEU A 1 87 ? 36.818 -1.116 -37.049 1.00 82.75 87 LEU A O 1
ATOM 693 N N . VAL A 1 88 ? 37.596 -0.188 -38.933 1.00 80.88 88 VAL A N 1
ATOM 694 C CA . VAL A 1 88 ? 36.685 0.965 -38.923 1.00 80.88 88 VAL A CA 1
ATOM 695 C C . VAL A 1 88 ? 35.244 0.494 -39.088 1.00 80.88 88 VAL A C 1
ATOM 697 O O . VAL A 1 88 ? 34.383 0.867 -38.294 1.00 80.88 88 VAL A O 1
ATOM 700 N N . ILE A 1 89 ? 34.976 -0.372 -40.069 1.00 82.50 89 ILE A N 1
ATOM 701 C CA . ILE A 1 89 ? 33.635 -0.929 -40.284 1.00 82.50 89 ILE A CA 1
ATOM 702 C C . ILE A 1 89 ? 33.182 -1.733 -39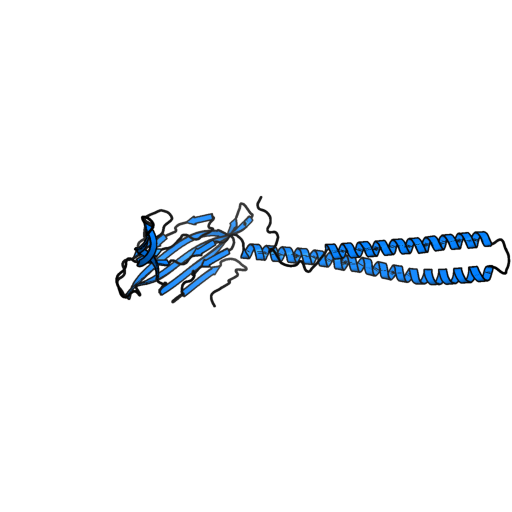.058 1.00 82.50 89 ILE A C 1
ATOM 704 O O . ILE A 1 89 ? 32.074 -1.523 -38.563 1.00 82.50 89 ILE A O 1
ATOM 708 N N . GLY A 1 90 ? 34.043 -2.606 -38.526 1.00 83.88 90 GLY A N 1
ATOM 709 C CA . GLY A 1 90 ? 33.761 -3.385 -37.319 1.00 83.88 90 GLY A CA 1
ATOM 710 C C . GLY A 1 90 ? 33.493 -2.500 -36.102 1.00 83.88 90 GLY A C 1
ATOM 711 O O . GLY A 1 90 ? 32.532 -2.728 -35.372 1.00 83.88 90 GLY A O 1
ATOM 712 N N . PHE A 1 91 ? 34.276 -1.437 -35.925 1.00 82.44 91 PHE A N 1
ATOM 713 C CA . PHE A 1 91 ? 34.088 -0.456 -34.863 1.00 82.44 91 PHE A CA 1
ATOM 714 C C . PHE A 1 91 ? 32.734 0.254 -34.973 1.00 82.44 91 PHE A C 1
ATOM 716 O O . PHE A 1 91 ? 32.018 0.346 -33.978 1.00 82.44 91 PHE A O 1
ATOM 723 N N . PHE A 1 92 ? 32.331 0.698 -36.169 1.00 78.75 92 PHE A N 1
ATOM 724 C CA . PHE A 1 92 ? 31.014 1.311 -36.369 1.00 78.75 92 PHE A CA 1
ATOM 725 C C . PHE A 1 92 ? 29.870 0.327 -36.089 1.00 78.75 92 PHE A C 1
ATOM 727 O O . PHE A 1 92 ? 28.896 0.701 -35.433 1.00 78.75 92 PHE A O 1
ATOM 734 N N . PHE A 1 93 ? 29.978 -0.936 -36.510 1.00 78.00 93 PHE A N 1
ATOM 735 C CA . PHE A 1 93 ? 28.968 -1.952 -36.189 1.00 78.00 93 PHE A CA 1
ATOM 736 C C . PHE A 1 93 ? 28.885 -2.244 -34.685 1.00 78.00 93 PHE A C 1
ATOM 738 O O . PHE A 1 93 ? 27.790 -2.258 -34.126 1.00 78.00 93 PHE A O 1
ATOM 745 N N . CYS A 1 94 ? 30.019 -2.409 -34.004 1.00 78.44 94 CYS A N 1
ATOM 746 C CA . CYS A 1 94 ? 30.040 -2.630 -32.559 1.00 78.44 94 CYS A CA 1
ATOM 747 C C . CYS A 1 94 ? 29.523 -1.410 -31.786 1.00 78.44 94 CYS A C 1
ATOM 749 O O . CYS A 1 94 ? 28.722 -1.566 -30.870 1.00 78.44 94 CYS A O 1
ATOM 751 N N . SER A 1 95 ? 29.917 -0.197 -32.181 1.00 73.69 95 SER A N 1
ATOM 752 C CA . SER A 1 95 ? 29.488 1.055 -31.545 1.00 73.69 95 SER A CA 1
ATOM 753 C C . SER A 1 95 ? 27.989 1.307 -31.732 1.00 73.69 95 SER A C 1
ATOM 755 O O . SER A 1 95 ? 27.285 1.637 -30.778 1.00 73.69 95 SER A O 1
ATOM 757 N N . THR A 1 96 ? 27.453 1.071 -32.934 1.00 77.50 96 THR A N 1
ATOM 758 C CA . THR A 1 96 ? 26.008 1.196 -33.190 1.00 77.50 96 THR A CA 1
ATOM 759 C C . THR A 1 96 ? 25.196 0.158 -32.417 1.00 77.50 96 THR A C 1
ATOM 761 O O . THR A 1 96 ? 24.151 0.500 -31.858 1.00 77.50 96 THR A O 1
ATOM 764 N N . LEU A 1 97 ? 25.680 -1.085 -32.324 1.00 77.69 97 LEU A N 1
ATOM 765 C CA . LEU A 1 97 ? 25.039 -2.131 -31.531 1.00 77.69 97 LEU A CA 1
ATOM 766 C C . LEU A 1 97 ? 25.085 -1.810 -30.030 1.00 77.69 97 LEU A C 1
ATOM 768 O O . LEU A 1 97 ? 24.055 -1.906 -29.367 1.00 77.69 97 LEU A O 1
ATOM 772 N N . ALA A 1 98 ? 26.235 -1.366 -29.516 1.00 74.06 98 ALA A N 1
ATOM 773 C CA . ALA A 1 98 ? 26.413 -0.962 -28.123 1.00 74.06 98 ALA A CA 1
ATOM 774 C C . ALA A 1 98 ? 25.514 0.226 -27.760 1.00 74.06 98 ALA A C 1
ATOM 776 O O . ALA A 1 98 ? 24.812 0.178 -26.755 1.00 74.06 98 ALA A O 1
ATOM 777 N N . ASN A 1 99 ? 25.442 1.250 -28.614 1.00 75.25 99 ASN A N 1
ATOM 778 C CA . ASN A 1 99 ? 24.562 2.399 -28.403 1.00 75.25 99 ASN A CA 1
ATOM 779 C C . ASN A 1 99 ? 23.079 1.992 -28.413 1.00 75.25 99 ASN A C 1
ATOM 781 O O . ASN A 1 99 ? 22.285 2.440 -27.585 1.00 75.25 99 ASN A O 1
ATOM 785 N N . ARG A 1 100 ? 22.678 1.108 -29.334 1.00 78.44 100 ARG A N 1
ATOM 786 C CA . ARG A 1 100 ? 21.311 0.571 -29.352 1.00 78.44 100 ARG A CA 1
ATOM 787 C C . ARG A 1 100 ? 21.012 -0.230 -28.085 1.00 78.44 100 ARG A C 1
ATOM 789 O O . ARG A 1 100 ? 19.918 -0.102 -27.541 1.00 78.44 100 ARG A O 1
ATOM 796 N N . TYR A 1 101 ? 21.966 -1.037 -27.633 1.00 79.00 101 TYR A N 1
ATOM 797 C CA . TYR A 1 101 ? 21.833 -1.841 -26.426 1.00 79.00 101 TYR A CA 1
ATOM 798 C C . TYR A 1 101 ? 21.732 -0.964 -25.171 1.00 79.00 101 TYR A C 1
ATOM 800 O O . TYR A 1 101 ? 20.797 -1.147 -24.398 1.00 79.00 101 TYR A O 1
ATOM 808 N N . HIS A 1 102 ? 22.587 0.056 -25.035 1.00 75.62 102 HIS A N 1
ATOM 809 C CA . HIS A 1 102 ? 22.525 1.043 -23.954 1.00 75.62 102 HIS A CA 1
ATOM 810 C C . HIS A 1 102 ? 21.147 1.706 -23.878 1.00 75.62 102 HIS A C 1
ATOM 812 O O . HIS A 1 102 ? 20.494 1.683 -22.839 1.00 75.62 102 HIS A O 1
ATOM 818 N N . ASN A 1 103 ? 20.654 2.242 -24.998 1.00 75.94 103 ASN A N 1
ATOM 819 C CA . ASN A 1 103 ? 19.349 2.904 -25.025 1.00 75.94 103 ASN A CA 1
ATOM 820 C C . ASN A 1 103 ? 18.197 1.940 -24.697 1.00 75.94 103 ASN A C 1
ATOM 822 O O . ASN A 1 103 ? 17.239 2.321 -24.023 1.00 75.94 103 ASN A O 1
ATOM 826 N N . TRP A 1 104 ? 18.284 0.685 -25.148 1.00 80.38 104 TRP A N 1
ATOM 827 C CA . TRP A 1 104 ? 17.313 -0.350 -24.797 1.00 80.38 104 TRP A CA 1
ATOM 828 C C . TRP A 1 104 ? 17.335 -0.678 -23.296 1.00 80.38 104 TRP A C 1
ATOM 830 O O . TRP A 1 104 ? 16.276 -0.774 -22.672 1.00 80.38 104 TRP A O 1
ATOM 840 N N . GLU A 1 105 ? 18.522 -0.810 -22.706 1.00 77.12 105 GLU A N 1
ATOM 841 C CA . GLU A 1 105 ? 18.705 -1.103 -21.286 1.00 77.12 105 GLU A CA 1
ATOM 842 C C . GLU A 1 105 ? 18.236 0.059 -20.405 1.00 77.12 105 GLU A C 1
ATOM 844 O O . GLU A 1 105 ? 17.449 -0.156 -19.483 1.00 77.12 105 GLU A O 1
ATOM 849 N N . GLN A 1 106 ? 18.593 1.299 -20.747 1.00 71.62 106 GLN A N 1
ATOM 850 C CA . GLN A 1 106 ? 18.115 2.496 -20.050 1.00 71.62 106 GLN A CA 1
ATOM 851 C C . GLN A 1 106 ? 16.589 2.623 -20.107 1.00 71.62 106 GLN A C 1
ATOM 853 O O . GLN A 1 106 ? 15.949 2.870 -19.085 1.00 71.62 106 GLN A O 1
ATOM 858 N N . ALA A 1 107 ? 15.971 2.380 -21.268 1.00 72.88 107 ALA A N 1
ATOM 859 C CA . ALA A 1 107 ? 14.514 2.388 -21.393 1.00 72.88 107 ALA A CA 1
ATOM 860 C C . ALA A 1 107 ? 13.850 1.290 -20.543 1.00 72.88 107 ALA A C 1
ATOM 862 O O . ALA A 1 107 ? 12.797 1.511 -19.936 1.00 72.88 107 ALA A O 1
ATOM 863 N N . ARG A 1 108 ? 14.467 0.104 -20.462 1.00 73.88 108 ARG A N 1
ATOM 864 C CA . ARG A 1 108 ? 13.999 -0.994 -19.608 1.00 73.88 108 ARG A CA 1
ATOM 865 C C . ARG A 1 108 ? 14.112 -0.637 -18.125 1.00 73.88 108 ARG A C 1
ATOM 867 O O . ARG A 1 108 ? 13.149 -0.851 -17.391 1.00 73.88 108 ARG A O 1
ATOM 874 N N . ILE A 1 109 ? 15.242 -0.076 -17.697 1.00 68.06 109 ILE A N 1
ATOM 875 C CA . ILE A 1 109 ? 15.472 0.365 -16.315 1.00 68.06 109 ILE A CA 1
ATOM 876 C C . ILE A 1 109 ? 14.489 1.473 -15.943 1.00 68.06 109 ILE A C 1
ATOM 878 O O . ILE A 1 109 ? 13.855 1.375 -14.899 1.00 68.06 109 ILE A O 1
ATOM 882 N N . ALA A 1 110 ? 14.289 2.476 -16.801 1.00 63.88 110 ALA A N 1
ATOM 883 C CA . ALA A 1 110 ? 13.317 3.544 -16.571 1.00 63.88 110 ALA A CA 1
ATOM 884 C C . ALA A 1 110 ? 11.895 2.988 -16.400 1.00 63.88 110 ALA A C 1
ATOM 886 O O . ALA A 1 110 ? 11.199 3.359 -15.461 1.00 63.88 110 ALA A O 1
ATOM 887 N N . LYS A 1 111 ? 11.487 2.024 -17.234 1.00 64.31 111 LYS A N 1
ATOM 888 C CA . LYS A 1 111 ? 10.183 1.353 -17.114 1.00 64.31 111 LYS A CA 1
ATOM 889 C C . LYS A 1 111 ? 10.035 0.578 -15.798 1.00 64.31 111 LYS A C 1
ATOM 891 O O . LYS A 1 111 ? 8.962 0.586 -15.198 1.00 64.31 111 LYS A O 1
ATOM 896 N N . ILE A 1 112 ? 11.095 -0.092 -15.341 1.00 64.19 112 ILE A N 1
ATOM 897 C CA . ILE A 1 112 ? 11.107 -0.799 -14.050 1.00 64.19 112 ILE A CA 1
ATOM 898 C C . ILE A 1 112 ? 11.070 0.208 -12.894 1.00 64.19 112 ILE A C 1
ATOM 900 O O . ILE A 1 112 ? 10.276 0.048 -11.972 1.00 64.19 112 ILE A O 1
ATOM 904 N N . ALA A 1 113 ? 11.869 1.272 -12.961 1.00 57.12 113 ALA A N 1
ATOM 905 C CA . ALA A 1 113 ? 11.911 2.336 -11.965 1.00 57.12 113 ALA A CA 1
ATOM 906 C C . ALA A 1 113 ? 10.562 3.061 -11.852 1.00 57.12 113 ALA A C 1
ATOM 908 O O . ALA A 1 113 ? 10.090 3.286 -10.743 1.00 57.12 113 ALA A O 1
ATOM 909 N N . GLU A 1 114 ? 9.882 3.341 -12.967 1.00 55.81 114 GLU A N 1
ATOM 910 C CA . GLU A 1 114 ? 8.507 3.853 -12.968 1.00 55.81 114 GLU A CA 1
ATOM 911 C C . GLU A 1 114 ? 7.511 2.847 -12.365 1.00 55.81 114 GLU A C 1
ATOM 913 O O . GLU A 1 114 ? 6.587 3.251 -11.665 1.00 55.81 114 GLU A O 1
ATOM 918 N N . GLY A 1 115 ? 7.698 1.537 -12.561 1.00 54.38 115 GLY A N 1
ATOM 919 C CA . GLY A 1 115 ? 6.880 0.506 -11.904 1.00 54.38 115 GLY A CA 1
ATOM 920 C C . GLY A 1 115 ? 7.108 0.400 -10.386 1.00 54.38 115 GLY A C 1
ATOM 921 O O . GLY A 1 115 ? 6.180 0.108 -9.622 1.00 54.38 115 GLY A O 1
ATOM 922 N N . VAL A 1 116 ? 8.336 0.657 -9.926 1.00 54.22 116 VAL A N 1
ATOM 923 C CA . VAL A 1 116 ? 8.731 0.537 -8.512 1.00 54.22 116 VAL A CA 1
ATOM 924 C C . VAL A 1 116 ? 8.481 1.832 -7.726 1.00 54.22 116 VAL A C 1
ATOM 926 O O . VAL A 1 116 ? 8.009 1.752 -6.592 1.00 54.22 116 VAL A O 1
ATOM 929 N N . ALA A 1 117 ? 8.735 2.999 -8.324 1.00 47.41 117 ALA A N 1
ATOM 930 C CA . ALA A 1 117 ? 8.660 4.326 -7.700 1.00 47.41 117 ALA A CA 1
ATOM 931 C C . ALA A 1 117 ? 7.508 5.218 -8.217 1.00 47.41 117 ALA A C 1
ATOM 933 O O . ALA A 1 117 ? 7.361 6.352 -7.761 1.00 47.41 117 ALA A O 1
ATOM 934 N N . GLY A 1 118 ? 6.699 4.745 -9.172 1.00 59.97 118 GLY A N 1
ATOM 935 C CA . GLY A 1 118 ? 5.587 5.504 -9.753 1.00 59.97 118 GLY A CA 1
ATOM 936 C C . GLY A 1 118 ? 4.348 5.628 -8.861 1.00 59.97 118 GLY A C 1
ATOM 937 O O . GLY A 1 118 ? 4.298 5.148 -7.727 1.00 59.97 118 GLY A O 1
ATOM 938 N N . SER A 1 119 ? 3.315 6.288 -9.401 1.00 74.50 119 SER A N 1
ATOM 939 C CA . SER A 1 119 ? 2.024 6.462 -8.732 1.00 74.50 119 SER A CA 1
ATOM 940 C C . SER A 1 119 ? 1.423 5.108 -8.344 1.00 74.50 119 SER A C 1
ATOM 942 O O . SER A 1 119 ? 1.278 4.204 -9.167 1.00 74.50 119 SER A O 1
ATOM 944 N N . ARG A 1 120 ? 1.064 4.965 -7.068 1.00 86.19 120 ARG A N 1
ATOM 945 C CA . ARG A 1 120 ? 0.523 3.727 -6.504 1.00 86.19 120 ARG A CA 1
ATOM 946 C C . ARG A 1 120 ? -0.810 3.994 -5.834 1.00 86.19 120 ARG A C 1
ATOM 948 O O . ARG A 1 120 ? -0.988 5.034 -5.209 1.00 86.19 120 ARG A O 1
ATOM 955 N N . LEU A 1 121 ? -1.713 3.036 -5.956 1.00 90.94 121 LEU A N 1
ATOM 956 C CA . LEU A 1 121 ? -2.945 2.971 -5.197 1.00 90.94 121 LEU A CA 1
ATOM 957 C C . LEU A 1 121 ? -2.731 1.987 -4.047 1.00 90.94 121 LEU A C 1
ATOM 959 O O . LEU A 1 121 ? -2.492 0.807 -4.286 1.00 90.94 121 LEU A O 1
ATOM 963 N N . GLU A 1 122 ? -2.761 2.459 -2.809 1.00 93.25 122 GLU A N 1
ATOM 964 C CA . GLU A 1 122 ? -2.358 1.651 -1.654 1.00 93.25 122 GLU A CA 1
ATOM 965 C C . GLU A 1 122 ? -3.469 1.573 -0.612 1.00 93.25 122 GLU A C 1
ATOM 967 O O . GLU A 1 122 ? -3.892 2.594 -0.079 1.00 93.25 122 GLU A O 1
ATOM 972 N N . GLN A 1 123 ? -3.921 0.361 -0.294 1.00 94.81 123 GLN A N 1
ATOM 973 C CA . GLN A 1 123 ? -4.779 0.110 0.856 1.00 94.81 123 GLN A CA 1
ATOM 974 C C . GLN A 1 123 ? -3.928 -0.298 2.051 1.00 94.81 123 GLN A C 1
ATOM 976 O O . GLN A 1 123 ? -3.244 -1.316 2.000 1.00 94.81 123 GLN A O 1
ATOM 981 N N . ILE A 1 124 ? -4.024 0.456 3.143 1.00 92.88 124 ILE A N 1
ATOM 982 C CA . ILE A 1 124 ? -3.395 0.102 4.418 1.00 92.88 124 ILE A CA 1
ATOM 983 C C . ILE A 1 124 ? -4.396 -0.711 5.247 1.00 92.88 124 ILE A C 1
ATOM 985 O O . ILE A 1 124 ? -5.588 -0.386 5.273 1.00 92.88 124 ILE A O 1
ATOM 989 N N . ALA A 1 125 ? -3.927 -1.774 5.8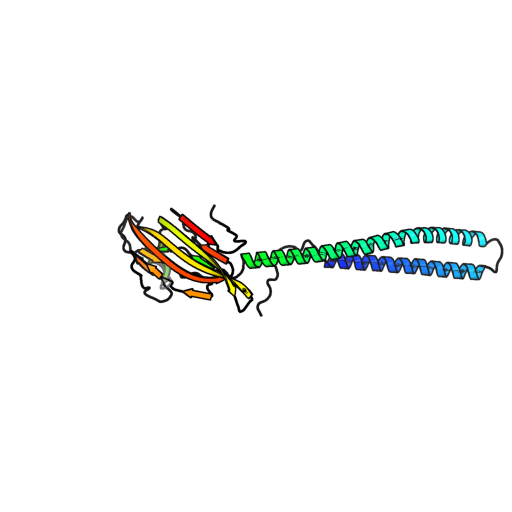96 1.00 93.56 125 ALA A N 1
ATOM 990 C CA . ALA A 1 125 ? -4.724 -2.574 6.817 1.00 93.56 125 ALA A CA 1
ATOM 991 C C . ALA A 1 125 ? -5.285 -1.714 7.967 1.00 93.56 125 ALA A C 1
ATOM 993 O O . ALA A 1 125 ? -4.634 -0.749 8.388 1.00 93.56 125 ALA A O 1
ATOM 994 N N . PRO A 1 126 ? -6.481 -2.042 8.484 1.00 94.19 126 PRO A N 1
ATOM 995 C CA . PRO A 1 126 ? -7.012 -1.360 9.650 1.00 94.19 126 PRO A CA 1
ATOM 996 C C . PRO A 1 126 ? -6.161 -1.641 10.890 1.00 94.19 126 PRO A C 1
ATOM 998 O O . PRO A 1 126 ? -5.466 -2.651 10.970 1.00 94.19 126 PRO A O 1
ATOM 1001 N N . ARG A 1 127 ? -6.245 -0.743 11.869 1.00 93.44 127 ARG A N 1
ATOM 1002 C CA . ARG A 1 127 ? -5.560 -0.850 13.159 1.00 93.44 127 ARG A CA 1
ATOM 1003 C C . ARG A 1 127 ? -6.561 -0.816 14.292 1.00 93.44 127 ARG A C 1
ATOM 1005 O O . ARG A 1 127 ? -7.540 -0.075 14.230 1.00 93.44 127 ARG A O 1
ATOM 1012 N N . ILE A 1 128 ? -6.286 -1.576 15.345 1.00 94.06 128 ILE A N 1
ATOM 1013 C CA . ILE A 1 128 ? -7.147 -1.635 16.527 1.00 94.06 128 ILE A CA 1
ATOM 1014 C C . ILE A 1 128 ? -6.462 -0.897 17.660 1.00 94.06 128 ILE A C 1
ATOM 1016 O O . ILE A 1 128 ? -5.656 -1.465 18.392 1.00 94.06 128 ILE A O 1
ATOM 1020 N N . ARG A 1 129 ? -6.735 0.400 17.771 1.00 94.06 129 ARG A N 1
ATOM 1021 C CA . ARG A 1 129 ? -6.084 1.264 18.753 1.00 94.06 129 ARG A CA 1
ATOM 1022 C C . ARG A 1 129 ? -6.756 1.140 20.115 1.00 94.06 129 ARG A C 1
ATOM 1024 O O . ARG A 1 129 ? -7.976 1.11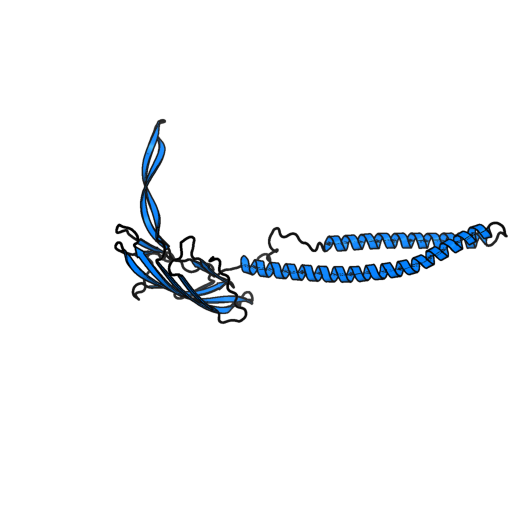1 20.204 1.00 94.06 129 ARG A O 1
ATOM 1031 N N . TYR A 1 130 ? -5.967 1.151 21.180 1.00 93.62 130 TYR A N 1
ATOM 1032 C CA . TYR A 1 130 ? -6.444 1.312 22.551 1.00 93.62 130 TYR A CA 1
ATOM 1033 C C . TYR A 1 130 ? -5.502 2.217 23.341 1.00 93.62 130 TYR A C 1
ATOM 1035 O O . TYR A 1 130 ? -4.329 2.391 22.991 1.00 93.62 130 TYR A O 1
ATOM 1043 N N . LEU A 1 131 ? -6.033 2.825 24.397 1.00 90.56 131 LEU A N 1
ATOM 1044 C CA . LEU A 1 131 ? -5.307 3.774 25.231 1.00 90.56 131 LEU A CA 1
ATOM 1045 C C . LEU A 1 131 ? -4.759 3.079 26.479 1.00 90.56 131 LEU A C 1
ATOM 1047 O O . LEU A 1 131 ? -5.441 2.284 27.127 1.00 90.56 131 LEU A O 1
ATOM 1051 N N . VAL A 1 132 ? -3.502 3.370 26.813 1.00 88.38 132 VAL A N 1
ATOM 1052 C CA . VAL A 1 132 ? -2.866 2.912 28.052 1.00 88.38 132 VAL A CA 1
ATOM 1053 C C . VAL A 1 132 ? -2.240 4.098 28.754 1.00 88.38 132 VAL A C 1
ATOM 1055 O O . VAL A 1 132 ? -1.474 4.845 28.151 1.00 88.38 132 VAL A O 1
ATOM 1058 N N . GLU A 1 133 ? -2.522 4.239 30.038 1.00 87.25 133 GLU A N 1
ATOM 1059 C CA . GLU A 1 133 ? -1.836 5.186 30.904 1.00 87.25 133 GLU A CA 1
ATOM 1060 C C . GLU A 1 133 ? -0.495 4.597 31.347 1.00 87.25 133 GLU A C 1
ATOM 1062 O O . GLU A 1 133 ? -0.431 3.481 31.866 1.00 87.25 133 GLU A O 1
ATOM 1067 N N . LYS A 1 134 ? 0.603 5.321 31.110 1.00 84.62 134 LYS A N 1
ATOM 1068 C CA . LYS A 1 134 ? 1.925 4.951 31.624 1.00 84.62 134 LYS A CA 1
ATOM 1069 C C . LYS A 1 134 ? 2.520 6.078 32.463 1.00 84.62 134 LYS A C 1
ATOM 1071 O O . LYS A 1 134 ? 2.467 7.231 32.029 1.00 84.62 134 LYS A O 1
ATOM 1076 N N . PRO A 1 135 ? 3.148 5.756 33.608 1.00 84.19 135 PRO A N 1
ATOM 1077 C CA . PRO A 1 135 ? 3.925 6.733 34.350 1.00 84.19 135 PRO A CA 1
ATOM 1078 C C . PRO A 1 135 ? 5.143 7.142 33.516 1.00 84.19 135 PRO A C 1
ATOM 1080 O O . PRO A 1 135 ? 5.882 6.304 32.993 1.00 84.19 135 PRO A O 1
ATOM 1083 N N . TYR A 1 136 ? 5.339 8.444 33.374 1.00 84.56 136 TYR A N 1
ATOM 1084 C CA . TYR A 1 136 ? 6.443 9.069 32.668 1.00 84.56 136 TYR A CA 1
ATOM 1085 C C . TYR A 1 136 ? 7.155 10.012 33.633 1.00 84.56 136 TYR A C 1
ATOM 1087 O O . TYR A 1 136 ? 6.570 10.978 34.115 1.00 84.56 136 TYR A O 1
ATOM 1095 N N . SER A 1 137 ? 8.426 9.731 33.928 1.00 82.69 137 SER A N 1
ATOM 1096 C CA . SER A 1 137 ? 9.225 10.583 34.808 1.00 82.69 137 SER A CA 1
ATOM 1097 C C . SER A 1 137 ? 10.249 11.380 34.018 1.00 82.69 137 SER A C 1
ATOM 1099 O O . SER A 1 137 ? 11.039 10.789 33.278 1.00 82.69 137 SER A O 1
ATOM 1101 N N . TYR A 1 138 ? 10.298 12.691 34.226 1.00 87.88 138 TYR A N 1
ATOM 1102 C CA . TYR A 1 138 ? 11.326 13.553 33.652 1.00 87.88 138 TYR A CA 1
ATOM 1103 C C . TYR A 1 138 ? 11.839 14.556 34.682 1.00 87.88 138 TYR A C 1
ATOM 1105 O O . TYR A 1 138 ? 11.143 14.928 35.626 1.00 87.88 138 TYR A O 1
ATOM 1113 N N . ASN A 1 139 ? 13.083 14.992 34.508 1.00 88.12 139 ASN A N 1
ATOM 1114 C CA . ASN A 1 139 ? 13.680 15.986 35.389 1.00 88.12 139 ASN A CA 1
ATOM 1115 C C . ASN A 1 139 ? 13.343 17.391 34.880 1.00 88.12 139 ASN A C 1
ATOM 1117 O O . ASN A 1 139 ? 13.571 17.704 33.712 1.00 88.12 139 ASN A O 1
ATOM 1121 N N . ARG A 1 140 ? 12.831 18.251 35.760 1.00 87.94 140 ARG A N 1
ATOM 1122 C CA . ARG A 1 140 ? 12.573 19.668 35.486 1.00 87.94 140 ARG A CA 1
ATOM 1123 C C . ARG A 1 140 ? 13.325 20.506 36.510 1.00 87.94 140 ARG A C 1
ATOM 1125 O O . ARG A 1 140 ? 13.359 20.159 37.684 1.00 87.94 140 ARG A O 1
ATOM 1132 N N . ILE A 1 141 ? 13.933 21.609 36.085 1.00 81.75 141 ILE A N 1
ATOM 1133 C CA . ILE A 1 141 ? 14.520 22.570 37.022 1.00 81.75 141 ILE A CA 1
ATOM 1134 C C . ILE A 1 141 ? 13.422 23.557 37.407 1.00 81.75 141 ILE A C 1
ATOM 1136 O O . ILE A 1 141 ? 12.877 24.245 36.544 1.00 81.75 141 ILE A O 1
ATOM 1140 N N . VAL A 1 142 ? 13.088 23.613 38.694 1.00 82.44 142 VAL A N 1
ATOM 1141 C CA . VAL A 1 142 ? 12.155 24.597 39.257 1.00 82.44 142 VAL A CA 1
ATOM 1142 C C . VAL A 1 142 ? 12.888 25.308 40.386 1.00 82.44 142 VAL A C 1
ATOM 1144 O O . VAL A 1 142 ? 13.398 24.666 41.301 1.00 82.44 142 VAL A O 1
ATOM 1147 N N . ASN A 1 143 ? 13.000 26.635 40.289 1.00 80.81 143 ASN A N 1
ATOM 1148 C CA . ASN A 1 143 ? 13.726 27.480 41.246 1.00 80.81 143 ASN A CA 1
ATOM 1149 C C . ASN A 1 143 ? 15.189 27.041 41.482 1.00 80.81 143 ASN A C 1
ATOM 1151 O O . ASN A 1 143 ? 15.661 27.005 42.613 1.00 80.81 143 ASN A O 1
ATOM 1155 N N . GLY A 1 144 ? 15.905 26.653 40.418 1.00 83.75 144 GLY A N 1
ATOM 1156 C CA . GLY A 1 144 ? 17.320 26.253 40.488 1.00 83.75 144 GLY A CA 1
ATOM 1157 C C . GLY A 1 144 ? 17.582 24.859 41.074 1.00 83.75 144 GLY A C 1
ATOM 1158 O O . GLY A 1 144 ? 18.730 24.425 41.105 1.00 83.75 144 GLY A O 1
ATOM 1159 N N . LYS A 1 145 ? 16.539 24.125 41.488 1.00 77.62 145 LYS A N 1
ATOM 1160 C CA . LYS A 1 145 ? 16.644 22.750 41.989 1.00 77.62 145 LYS A CA 1
ATOM 1161 C C . LYS A 1 145 ? 16.097 21.763 40.960 1.00 77.62 145 LYS A C 1
ATOM 1163 O O . LYS A 1 145 ? 15.020 21.966 40.399 1.00 77.62 145 LYS A O 1
ATOM 1168 N N . LEU A 1 146 ? 16.845 20.689 40.714 1.00 82.38 146 LEU A N 1
ATOM 1169 C CA . LEU A 1 146 ? 16.401 19.580 39.873 1.00 82.38 146 LEU A CA 1
ATOM 1170 C C . LEU A 1 146 ? 15.311 18.800 40.621 1.00 82.38 146 LEU A C 1
ATOM 1172 O O . LEU A 1 146 ? 15.576 18.241 41.685 1.00 82.38 146 LEU A O 1
ATOM 1176 N N . ILE A 1 147 ? 14.097 18.772 40.078 1.00 87.69 147 ILE A N 1
ATOM 1177 C CA . ILE A 1 147 ? 12.985 17.973 40.598 1.00 87.69 147 ILE A CA 1
ATOM 1178 C C . ILE A 1 147 ? 12.609 16.888 39.587 1.00 87.69 147 ILE A C 1
ATOM 1180 O O . ILE A 1 147 ? 12.558 17.137 38.381 1.00 87.69 147 ILE A O 1
ATOM 1184 N N . ARG A 1 148 ? 12.350 15.673 40.077 1.00 85.12 148 ARG A N 1
ATOM 1185 C CA . ARG A 1 148 ? 11.791 14.580 39.277 1.00 85.12 148 ARG A CA 1
ATOM 1186 C C . ARG A 1 148 ? 10.277 14.748 39.259 1.00 85.12 148 ARG A C 1
ATOM 1188 O O . ARG A 1 148 ? 9.643 14.672 40.305 1.00 85.12 148 ARG A O 1
ATOM 1195 N N . VAL A 1 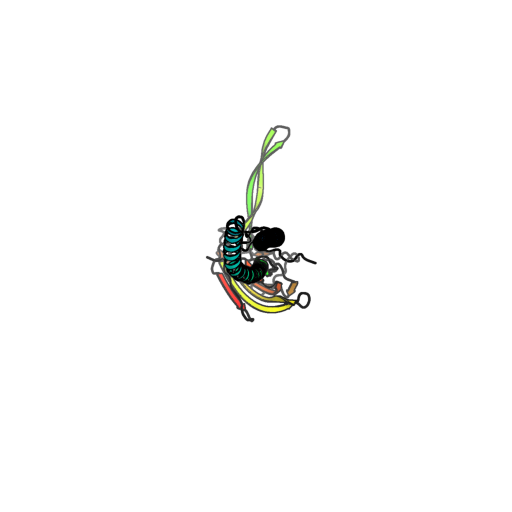149 ? 9.724 15.022 38.086 1.00 84.25 149 VAL A N 1
ATOM 1196 C CA . VAL A 1 149 ? 8.281 15.124 37.868 1.00 84.25 149 VAL A CA 1
ATOM 1197 C C . VAL A 1 149 ? 7.799 13.774 37.368 1.00 84.25 149 VAL A C 1
ATOM 1199 O O . VAL A 1 149 ? 8.339 13.262 36.388 1.00 84.25 149 VAL A O 1
ATOM 1202 N N . GLU A 1 150 ? 6.808 13.203 38.043 1.00 84.25 150 GLU A N 1
ATOM 1203 C CA . GLU A 1 150 ? 6.095 12.010 37.594 1.00 84.25 150 GLU A CA 1
ATOM 1204 C C . GLU A 1 150 ? 4.742 12.444 37.035 1.00 84.25 150 GLU A C 1
ATOM 1206 O O . GLU A 1 150 ? 3.952 13.090 37.717 1.00 84.25 150 GLU A O 1
ATOM 1211 N N . GLU A 1 151 ? 4.508 12.139 35.765 1.00 86.38 151 GLU A N 1
ATOM 1212 C CA . GLU A 1 151 ? 3.290 12.480 35.040 1.00 86.38 151 GLU A CA 1
ATOM 1213 C C . GLU A 1 151 ? 2.726 11.209 34.407 1.00 86.38 151 GLU A C 1
ATOM 1215 O O . GLU A 1 151 ? 3.467 10.397 33.851 1.00 86.38 151 GLU A O 1
ATOM 1220 N N . THR A 1 152 ? 1.412 11.029 34.454 1.00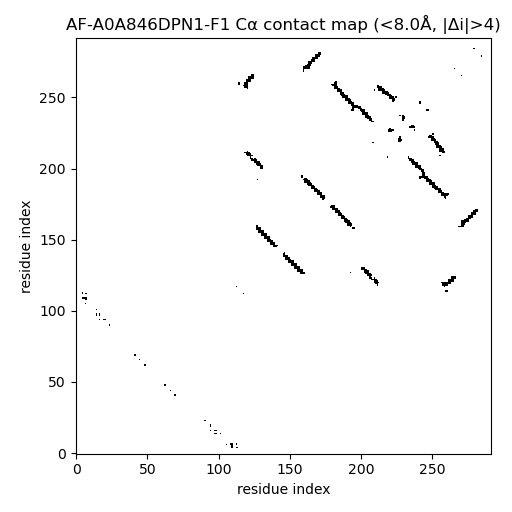 85.31 152 THR A N 1
ATOM 1221 C CA . THR A 1 152 ? 0.755 9.949 33.719 1.00 85.31 152 THR A CA 1
ATOM 1222 C C . THR A 1 152 ? 0.517 10.397 32.284 1.00 85.31 152 THR A C 1
ATOM 1224 O O . THR A 1 152 ? -0.112 11.424 32.046 1.00 85.31 152 THR A O 1
ATOM 1227 N N . ARG A 1 153 ? 1.009 9.624 31.311 1.00 86.38 153 ARG A N 1
ATOM 1228 C CA . ARG A 1 153 ? 0.769 9.880 29.887 1.00 86.38 153 ARG A CA 1
ATOM 1229 C C . ARG A 1 153 ? -0.069 8.783 29.266 1.00 86.38 153 ARG A C 1
ATOM 1231 O O . ARG A 1 153 ? 0.262 7.601 29.371 1.00 86.38 153 ARG A O 1
ATOM 1238 N N . THR A 1 154 ? -1.102 9.193 28.545 1.00 86.12 154 THR A N 1
ATOM 1239 C CA . THR A 1 154 ? -1.892 8.304 27.701 1.00 86.12 154 THR A CA 1
ATOM 1240 C C . THR A 1 154 ? -1.121 8.018 26.418 1.00 86.12 154 THR A C 1
ATOM 1242 O O . THR A 1 154 ? -0.774 8.928 25.664 1.00 86.12 154 THR A O 1
ATOM 1245 N N . ILE A 1 155 ? -0.831 6.746 26.166 1.00 90.19 155 ILE A N 1
ATOM 1246 C CA . ILE A 1 155 ? -0.153 6.289 24.955 1.00 90.19 155 ILE A CA 1
ATOM 1247 C C . ILE A 1 155 ? -1.059 5.375 24.137 1.00 90.19 155 ILE A C 1
ATOM 1249 O O . ILE A 1 155 ? -1.827 4.580 24.679 1.00 90.19 155 ILE A O 1
ATOM 1253 N N . ASN A 1 156 ? -0.909 5.455 22.816 1.00 91.56 156 ASN A N 1
ATOM 1254 C CA . ASN A 1 156 ? -1.586 4.564 21.885 1.00 91.56 156 ASN A CA 1
ATOM 1255 C C . ASN A 1 156 ? -0.866 3.216 21.826 1.00 91.56 156 ASN A C 1
ATOM 1257 O O . ASN A 1 156 ? 0.358 3.145 21.668 1.00 91.56 156 ASN A O 1
ATOM 1261 N N . ARG A 1 157 ? -1.641 2.143 21.924 1.00 91.38 157 ARG A N 1
ATOM 1262 C CA . ARG A 1 157 ? -1.225 0.770 21.647 1.00 91.38 157 ARG A CA 1
ATOM 1263 C C . ARG A 1 157 ? -2.172 0.165 20.621 1.00 91.38 157 ARG A C 1
ATOM 1265 O O . ARG A 1 157 ? -3.260 0.695 20.413 1.00 91.38 157 ARG A O 1
ATOM 1272 N N . TYR A 1 158 ? -1.736 -0.909 19.973 1.00 91.75 158 TYR A N 1
ATOM 1273 C CA . TYR A 1 158 ? -2.488 -1.549 18.901 1.00 91.75 158 TYR A CA 1
ATOM 1274 C C . TYR A 1 158 ? -2.626 -3.047 19.166 1.00 91.75 158 TYR A C 1
ATOM 1276 O O . TYR A 1 158 ? -1.669 -3.675 19.625 1.00 91.75 158 TYR A O 1
ATOM 1284 N N . LEU A 1 159 ? -3.818 -3.587 18.919 1.00 90.81 159 LEU A N 1
ATOM 1285 C CA . LEU A 1 159 ? -4.070 -5.024 18.850 1.00 90.81 159 LEU A CA 1
ATOM 1286 C C . LEU A 1 159 ? -3.983 -5.477 17.394 1.00 90.81 159 LEU A C 1
ATOM 1288 O O . LEU A 1 159 ? -4.458 -4.779 16.499 1.00 90.81 159 LEU A O 1
ATOM 1292 N N . ALA A 1 160 ? -3.416 -6.664 17.189 1.00 90.00 160 ALA A N 1
ATOM 1293 C CA . ALA A 1 160 ? -3.406 -7.305 15.884 1.00 90.00 160 ALA A CA 1
ATOM 1294 C C . ALA A 1 160 ? -4.820 -7.755 15.487 1.00 90.00 160 ALA A C 1
ATOM 1296 O O . ALA A 1 160 ? -5.640 -8.112 16.336 1.00 90.00 160 ALA A O 1
ATOM 1297 N N . LEU A 1 161 ? -5.084 -7.779 14.183 1.00 92.25 161 LEU A N 1
ATOM 1298 C CA . LEU A 1 161 ? -6.301 -8.364 13.622 1.00 92.25 161 LEU A CA 1
ATOM 1299 C C . LEU A 1 161 ? -6.279 -9.891 13.772 1.00 92.25 161 LEU A C 1
ATOM 1301 O O . LEU A 1 161 ? -5.248 -10.528 13.558 1.00 92.25 161 LEU A O 1
ATOM 1305 N N . ASN A 1 162 ? -7.432 -10.490 14.073 1.00 92.88 162 ASN A N 1
ATOM 1306 C CA . ASN A 1 162 ? -7.573 -11.947 14.172 1.00 92.88 162 ASN A CA 1
ATOM 1307 C C . ASN A 1 162 ? -7.724 -12.616 12.806 1.00 92.88 162 ASN A C 1
ATOM 1309 O O . ASN A 1 162 ? -7.286 -13.754 12.628 1.00 92.88 162 ASN A O 1
ATOM 1313 N N . SER A 1 163 ? -8.370 -11.924 11.867 1.00 94.50 163 SER A N 1
ATOM 1314 C CA . SER A 1 163 ? -8.526 -12.368 10.486 1.00 94.50 163 SER A CA 1
ATOM 1315 C C . SER A 1 163 ? -8.659 -11.179 9.541 1.00 94.50 163 SER A C 1
ATOM 1317 O O . SER A 1 163 ? -9.152 -10.108 9.906 1.00 94.50 163 SER A O 1
ATOM 1319 N N . SER A 1 164 ? -8.198 -11.373 8.308 1.00 95.38 164 SER A N 1
ATOM 1320 C CA . SER A 1 164 ? -8.381 -10.448 7.194 1.00 95.38 164 SER A CA 1
ATOM 1321 C C . SER A 1 164 ? -8.711 -11.252 5.945 1.00 95.38 164 SER A C 1
ATOM 1323 O O . SER A 1 164 ? -7.845 -11.944 5.418 1.00 95.38 164 SER A O 1
ATOM 1325 N N . ASP A 1 165 ? -9.944 -11.149 5.464 1.00 97.00 165 ASP A N 1
ATOM 1326 C CA . ASP A 1 165 ? -10.397 -11.774 4.225 1.00 97.00 165 ASP A CA 1
ATOM 1327 C C . ASP A 1 165 ? -10.706 -10.699 3.187 1.00 97.00 165 ASP A C 1
ATOM 1329 O O . ASP A 1 165 ? -11.679 -9.955 3.307 1.00 97.00 165 ASP A O 1
ATOM 1333 N N . ILE A 1 166 ? -9.846 -10.590 2.181 1.00 97.44 166 ILE A N 1
ATOM 1334 C CA . ILE A 1 166 ? -9.830 -9.483 1.234 1.00 97.44 166 ILE A CA 1
ATOM 1335 C C . ILE A 1 166 ? -10.063 -10.019 -0.173 1.00 97.44 166 ILE A C 1
ATOM 1337 O O . ILE A 1 166 ? -9.384 -10.937 -0.633 1.00 97.44 166 ILE A O 1
ATOM 1341 N N . GLN A 1 167 ? -10.991 -9.391 -0.883 1.00 98.06 167 GLN A N 1
ATOM 1342 C CA . GLN A 1 167 ? -11.299 -9.644 -2.280 1.00 98.06 167 GLN A CA 1
ATOM 1343 C C . GLN A 1 167 ? -11.140 -8.355 -3.073 1.00 98.06 167 GLN A C 1
ATOM 1345 O O . GLN A 1 167 ? -11.704 -7.314 -2.730 1.00 98.06 167 GLN A O 1
ATOM 1350 N N . VAL A 1 168 ? -10.369 -8.432 -4.151 1.00 97.19 168 VAL A N 1
ATOM 1351 C CA . VAL A 1 168 ? -10.073 -7.275 -4.989 1.00 97.19 168 VAL A CA 1
ATOM 1352 C C . VAL A 1 168 ? -10.267 -7.638 -6.443 1.00 97.19 168 VAL A C 1
ATOM 1354 O O . VAL A 1 168 ? -9.647 -8.573 -6.949 1.00 97.19 168 VAL A O 1
ATOM 1357 N N . LYS A 1 169 ? -11.104 -6.873 -7.138 1.00 97.62 169 LYS A N 1
ATOM 1358 C CA . LYS A 1 169 ? -11.187 -6.906 -8.595 1.00 97.62 169 LYS A CA 1
ATOM 1359 C C . LYS A 1 169 ? -10.423 -5.716 -9.155 1.00 97.62 169 LYS A C 1
ATOM 1361 O O . LYS A 1 169 ? -10.632 -4.588 -8.718 1.00 97.62 169 LYS A O 1
ATOM 1366 N N . ILE A 1 170 ? -9.555 -5.976 -10.125 1.00 96.00 170 ILE A N 1
ATOM 1367 C CA . ILE A 1 170 ? -8.747 -4.957 -10.790 1.00 96.00 170 ILE A CA 1
ATOM 1368 C C . ILE A 1 170 ? -9.070 -4.991 -12.280 1.00 96.00 170 ILE A C 1
ATOM 1370 O O . ILE A 1 170 ? -8.794 -5.978 -12.964 1.00 96.00 170 ILE A O 1
ATOM 1374 N N . ASP A 1 171 ? -9.639 -3.901 -12.779 1.00 94.50 171 ASP A N 1
ATOM 1375 C CA . ASP A 1 171 ? -9.796 -3.631 -14.203 1.00 94.50 171 ASP A CA 1
ATOM 1376 C C . ASP A 1 171 ? -8.791 -2.539 -14.619 1.00 94.50 171 ASP A C 1
ATOM 1378 O O . ASP A 1 171 ? -8.418 -1.673 -13.824 1.00 94.50 171 ASP A O 1
ATOM 1382 N N . GLN A 1 172 ? -8.349 -2.556 -15.875 1.00 90.12 172 GLN A N 1
ATOM 1383 C CA . GLN A 1 172 ? -7.439 -1.543 -16.409 1.00 90.12 172 GLN A CA 1
ATOM 1384 C C . GLN A 1 172 ? -8.220 -0.531 -17.250 1.00 90.12 172 GLN A C 1
ATOM 1386 O O . GLN A 1 172 ? -8.987 -0.901 -18.136 1.00 90.12 172 GLN A O 1
ATOM 1391 N N . THR A 1 173 ? -8.004 0.757 -17.002 1.00 87.06 173 THR A N 1
ATOM 1392 C CA . THR A 1 173 ? -8.605 1.845 -17.777 1.00 87.06 173 THR A CA 1
ATOM 1393 C C . THR A 1 173 ? -7.533 2.794 -18.285 1.00 87.06 173 THR A C 1
ATOM 1395 O O . THR A 1 173 ? -6.523 3.029 -17.625 1.00 87.06 173 THR A O 1
ATOM 1398 N N . ARG A 1 174 ? -7.732 3.354 -19.477 1.00 81.19 174 ARG A N 1
ATOM 1399 C CA . ARG A 1 174 ? -6.781 4.297 -20.063 1.00 81.19 174 ARG A CA 1
ATOM 1400 C C . ARG A 1 174 ? -7.122 5.703 -19.595 1.00 81.19 174 ARG A C 1
ATOM 1402 O O . ARG A 1 174 ? -8.220 6.201 -19.847 1.00 81.19 174 ARG A O 1
ATOM 1409 N N . ASN A 1 175 ? -6.189 6.346 -18.908 1.00 69.38 175 ASN A N 1
ATOM 1410 C CA . ASN A 1 175 ? -6.334 7.733 -18.515 1.00 69.38 175 ASN A CA 1
ATOM 1411 C C . ASN A 1 175 ? -6.301 8.619 -19.770 1.00 69.38 175 ASN A C 1
ATOM 1413 O O . ASN A 1 175 ? -5.371 8.554 -20.572 1.00 69.38 175 ASN A O 1
ATOM 1417 N N . ARG A 1 176 ? -7.339 9.440 -19.959 1.00 69.75 176 ARG A N 1
ATOM 1418 C CA . ARG A 1 176 ? -7.479 10.299 -21.146 1.00 69.75 176 ARG A CA 1
ATOM 1419 C C . ARG A 1 176 ? -6.476 11.454 -21.169 1.00 69.75 176 ARG A C 1
ATOM 1421 O O . ARG A 1 176 ? -6.246 12.008 -22.236 1.00 69.75 176 ARG A O 1
ATOM 1428 N N . GLN A 1 177 ? -5.907 11.821 -20.020 1.00 67.25 177 GLN A N 1
ATOM 1429 C CA . GLN A 1 177 ? -5.055 13.004 -19.896 1.00 67.25 177 GLN A CA 1
ATOM 1430 C C . GLN A 1 177 ? -3.581 12.728 -20.222 1.00 67.25 177 GLN A C 1
ATOM 1432 O O . GLN A 1 177 ? -2.925 13.566 -20.829 1.00 67.25 177 GLN A O 1
ATOM 1437 N N . ASP A 1 178 ? -3.060 11.562 -19.841 1.00 69.62 178 ASP A N 1
ATOM 1438 C CA . ASP A 1 178 ? -1.649 11.185 -20.017 1.00 69.62 178 ASP A CA 1
ATOM 1439 C C . ASP A 1 178 ? -1.467 9.883 -20.819 1.00 69.62 178 ASP A C 1
ATOM 1441 O O . ASP A 1 178 ? -0.344 9.420 -21.017 1.00 69.62 178 ASP A O 1
ATOM 1445 N N . ASN A 1 179 ? -2.569 9.296 -21.302 1.00 68.25 179 ASN A N 1
ATOM 1446 C CA . ASN A 1 179 ? -2.609 8.051 -22.066 1.00 68.25 179 ASN A CA 1
ATOM 1447 C C . ASN A 1 179 ? -2.054 6.823 -21.313 1.00 68.25 179 ASN A C 1
ATOM 1449 O O . ASN A 1 179 ? -1.837 5.776 -21.938 1.00 68.25 179 ASN A O 1
ATOM 1453 N N . ARG A 1 180 ? -1.826 6.941 -19.995 1.00 72.31 180 ARG A N 1
ATOM 1454 C CA . ARG A 1 180 ? -1.302 5.879 -19.128 1.00 72.31 180 ARG A CA 1
ATOM 1455 C C . ARG A 1 180 ? -2.416 4.935 -18.687 1.00 72.31 180 ARG A C 1
ATOM 1457 O O . ARG A 1 180 ? -3.600 5.273 -18.694 1.00 72.31 180 ARG A O 1
ATOM 1464 N N . ASN A 1 181 ? -2.025 3.724 -18.312 1.00 80.38 181 ASN A N 1
ATOM 1465 C CA . ASN A 1 181 ? -2.943 2.735 -17.767 1.00 80.38 181 ASN A CA 1
ATOM 1466 C C . ASN A 1 181 ? -3.134 2.997 -16.274 1.00 80.38 181 ASN A C 1
ATOM 1468 O O . ASN A 1 181 ? -2.178 2.934 -15.511 1.00 80.38 181 ASN A O 1
ATOM 1472 N N . ASN A 1 182 ? -4.366 3.268 -15.873 1.00 87.75 182 ASN A N 1
ATOM 1473 C CA . ASN A 1 182 ? -4.775 3.397 -14.485 1.00 87.75 182 ASN A CA 1
ATOM 1474 C C . ASN A 1 182 ? -5.566 2.158 -14.084 1.00 87.75 182 ASN A C 1
ATOM 1476 O O . ASN A 1 182 ? -6.234 1.537 -14.917 1.00 87.75 182 ASN A O 1
ATOM 1480 N N . TYR A 1 183 ? -5.527 1.812 -12.805 1.00 91.81 183 TYR A N 1
ATOM 1481 C CA . TYR A 1 183 ? -6.350 0.727 -12.288 1.00 91.81 183 TYR A CA 1
ATOM 1482 C C . TYR A 1 183 ? -7.676 1.252 -11.765 1.00 91.81 183 TYR A C 1
ATOM 1484 O O . TYR A 1 183 ? -7.731 2.298 -11.117 1.00 91.81 183 TYR A O 1
ATOM 1492 N N . LEU A 1 184 ? -8.735 0.508 -12.069 1.00 94.12 184 LEU A N 1
ATOM 1493 C CA . LEU A 1 184 ? -10.043 0.600 -11.448 1.00 94.12 184 LEU A CA 1
ATOM 1494 C C . LEU A 1 184 ? -10.177 -0.588 -10.495 1.00 94.12 184 LEU A C 1
ATOM 1496 O O . LEU A 1 184 ? -10.176 -1.743 -10.918 1.00 94.12 184 LEU A O 1
ATOM 1500 N N . ILE A 1 185 ? -10.262 -0.282 -9.211 1.00 96.44 185 ILE A N 1
ATOM 1501 C CA . ILE A 1 185 ? -10.312 -1.240 -8.119 1.00 96.44 185 ILE A CA 1
ATOM 1502 C C . ILE A 1 185 ? -11.731 -1.316 -7.586 1.00 96.44 185 ILE A C 1
ATOM 1504 O O . ILE A 1 185 ? -12.310 -0.288 -7.236 1.00 96.44 185 ILE A O 1
ATOM 1508 N N . ASP A 1 186 ? -12.246 -2.534 -7.472 1.00 97.88 186 ASP A N 1
ATOM 1509 C CA . ASP A 1 186 ? -13.367 -2.869 -6.601 1.00 97.88 186 ASP A CA 1
ATOM 1510 C C . ASP A 1 186 ? -12.810 -3.654 -5.412 1.00 97.88 186 ASP A C 1
ATOM 1512 O O . ASP A 1 186 ? -12.289 -4.761 -5.578 1.00 97.88 186 ASP A O 1
ATOM 1516 N N . PHE A 1 187 ? -12.832 -3.035 -4.236 1.00 98.19 187 PHE A N 1
ATOM 1517 C CA . PHE A 1 187 ? -12.268 -3.585 -3.013 1.00 98.19 187 PHE A CA 1
ATOM 1518 C C . PHE A 1 187 ? -13.390 -3.966 -2.055 1.00 98.19 187 PHE A C 1
ATOM 1520 O O . PHE A 1 187 ? -14.254 -3.142 -1.742 1.00 98.19 187 PHE A O 1
ATOM 1527 N N . ALA A 1 188 ? -13.324 -5.183 -1.526 1.00 98.19 188 ALA A N 1
ATOM 1528 C CA . ALA A 1 188 ? -14.160 -5.642 -0.431 1.00 98.19 188 ALA A CA 1
ATOM 1529 C C . ALA A 1 188 ? -13.322 -6.475 0.542 1.00 98.19 188 ALA A C 1
ATOM 1531 O O . ALA A 1 188 ? -12.657 -7.422 0.138 1.00 98.19 188 ALA A O 1
ATOM 1532 N N . ALA A 1 189 ? -13.379 -6.151 1.827 1.00 97.50 189 ALA A N 1
ATOM 1533 C CA . ALA A 1 189 ? -12.691 -6.900 2.864 1.00 97.50 189 ALA A CA 1
ATOM 1534 C C . ALA A 1 189 ? -13.582 -7.115 4.082 1.00 97.50 189 ALA A C 1
ATOM 1536 O O . ALA A 1 189 ? -14.423 -6.272 4.406 1.00 97.50 189 ALA A O 1
ATOM 1537 N N . VAL A 1 190 ? -13.368 -8.239 4.755 1.00 97.56 190 VAL A N 1
ATOM 1538 C CA . VAL A 1 190 ? -13.941 -8.570 6.054 1.00 97.56 190 VAL A CA 1
ATOM 1539 C C . VAL A 1 190 ? -12.791 -8.742 7.038 1.00 97.56 190 VAL A C 1
ATOM 1541 O O . VAL A 1 190 ? -11.882 -9.539 6.816 1.00 97.56 190 VAL A O 1
ATOM 1544 N N . TYR A 1 191 ? -12.830 -7.971 8.115 1.00 95.88 191 TYR A N 1
ATOM 1545 C CA . TYR A 1 191 ? -11.837 -7.979 9.179 1.00 95.88 191 TYR A CA 1
ATOM 1546 C C . TYR A 1 191 ? -12.470 -8.493 10.460 1.00 95.88 191 TYR A C 1
ATOM 1548 O O . TYR A 1 191 ? -13.576 -8.081 10.809 1.00 95.88 191 TYR A O 1
ATOM 1556 N N . GLU A 1 192 ? -11.762 -9.365 11.167 1.00 95.56 192 GLU A N 1
ATOM 1557 C CA . GLU A 1 192 ? -12.168 -9.847 12.482 1.00 95.56 192 GLU A CA 1
ATOM 1558 C C . GLU A 1 192 ? -11.230 -9.301 13.552 1.00 95.56 192 GLU A C 1
ATOM 1560 O O . GLU A 1 192 ? -10.004 -9.337 13.417 1.00 95.56 192 GLU A O 1
ATOM 1565 N N . VAL A 1 193 ? -11.828 -8.802 14.628 1.00 94.00 193 VAL A N 1
ATOM 1566 C CA . VAL A 1 193 ? -11.133 -8.208 15.765 1.00 94.00 193 VAL A CA 1
ATOM 1567 C C . VAL A 1 193 ? -11.598 -8.911 17.020 1.00 94.00 193 VAL A C 1
ATOM 1569 O O . VAL A 1 193 ? -12.799 -8.961 17.264 1.00 94.00 193 VAL A O 1
ATOM 1572 N N . THR A 1 194 ? -10.668 -9.406 17.827 1.00 94.12 194 THR A N 1
ATOM 1573 C CA . THR A 1 194 ? -10.944 -9.957 19.156 1.00 94.12 194 THR A CA 1
ATOM 1574 C C . THR A 1 194 ? -10.225 -9.128 20.202 1.00 94.12 194 THR A C 1
ATOM 1576 O O . THR A 1 194 ? -9.043 -8.814 20.049 1.00 94.12 194 THR A O 1
ATOM 1579 N N . ASN A 1 195 ? -10.918 -8.791 21.286 1.00 94.75 195 ASN A N 1
ATOM 1580 C CA . ASN A 1 195 ? -10.257 -8.199 22.438 1.00 94.75 195 ASN A CA 1
ATOM 1581 C C . ASN A 1 195 ? -9.426 -9.276 23.155 1.00 94.75 195 ASN A C 1
ATOM 1583 O O . ASN A 1 195 ? -9.945 -10.049 23.954 1.00 94.75 195 ASN A O 1
ATOM 1587 N N . SER A 1 196 ? -8.130 -9.338 22.860 1.00 91.81 196 SER A N 1
ATOM 1588 C CA . SER A 1 196 ? -7.186 -10.255 23.512 1.00 91.81 196 SER A CA 1
ATOM 1589 C C . SER A 1 196 ? -6.647 -9.734 24.851 1.00 91.81 196 SER A C 1
ATOM 1591 O O . SER A 1 196 ? -5.805 -10.387 25.468 1.00 91.81 196 SER A O 1
ATOM 1593 N N . LEU A 1 197 ? -7.105 -8.564 25.309 1.00 92.19 197 LEU A N 1
ATOM 1594 C CA . LEU A 1 197 ? -6.722 -8.004 26.600 1.00 92.19 197 LEU A CA 1
ATOM 1595 C C . LEU A 1 197 ? -7.494 -8.691 27.738 1.00 92.19 197 LEU A C 1
ATOM 1597 O O . LEU A 1 197 ? -8.646 -9.079 27.553 1.00 92.19 197 LEU A O 1
ATOM 1601 N N . PRO A 1 198 ? -6.896 -8.799 28.939 1.00 90.19 198 PRO A N 1
ATOM 1602 C CA . PRO A 1 198 ? -7.559 -9.391 30.103 1.00 90.19 198 PRO A CA 1
ATOM 1603 C C . PRO A 1 198 ? -8.641 -8.486 30.715 1.00 90.19 198 PRO A C 1
ATOM 1605 O O . PRO A 1 198 ? -9.405 -8.935 31.562 1.00 90.19 198 PRO A O 1
ATOM 1608 N N . GLU A 1 199 ? -8.690 -7.213 30.318 1.00 88.50 199 GLU A N 1
ATOM 1609 C CA . GLU A 1 199 ? -9.580 -6.190 30.864 1.00 88.50 199 GLU A CA 1
ATOM 1610 C C . GLU A 1 199 ? -10.340 -5.467 29.745 1.00 88.50 199 GLU A C 1
ATOM 1612 O O . GLU A 1 199 ? -9.843 -5.327 28.621 1.00 88.50 199 GLU A O 1
ATOM 1617 N N . SER A 1 200 ? -11.558 -5.017 30.054 1.00 84.38 200 SER A N 1
ATOM 1618 C CA . SER A 1 200 ? -12.381 -4.241 29.125 1.00 84.38 200 SER A CA 1
ATOM 1619 C C . SER A 1 200 ? -11.748 -2.862 28.924 1.00 84.38 200 SER A C 1
ATOM 1621 O O . SER A 1 200 ? -11.500 -2.131 29.886 1.00 84.38 200 SER A O 1
ATOM 1623 N N . LYS A 1 201 ? -11.432 -2.522 27.671 1.00 85.81 201 LYS A N 1
ATOM 1624 C CA . LYS A 1 201 ? -10.892 -1.214 27.276 1.00 85.81 201 LYS A CA 1
ATOM 1625 C C . LYS A 1 201 ? -11.684 -0.654 26.116 1.00 85.81 201 LYS A C 1
ATOM 16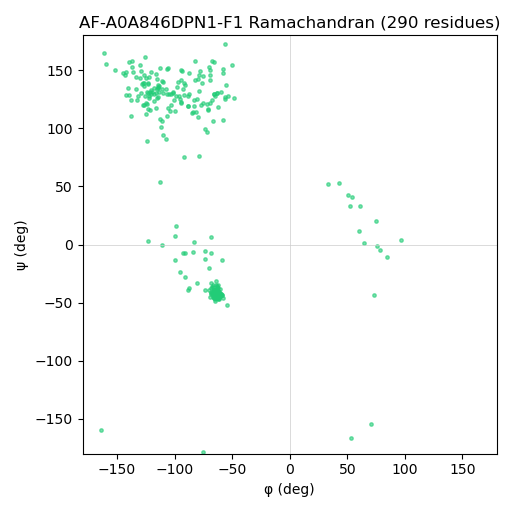27 O O . LYS A 1 201 ? -12.203 -1.395 25.286 1.00 85.81 201 LYS A O 1
ATOM 1632 N N . GLU A 1 202 ? -11.679 0.667 26.007 1.00 89.75 202 GLU A N 1
ATOM 1633 C CA . GLU A 1 202 ? -12.132 1.335 24.795 1.00 89.75 202 GLU A CA 1
ATOM 1634 C C . GLU A 1 202 ? -11.166 1.021 23.646 1.00 89.75 202 GLU A C 1
ATOM 1636 O O . GLU A 1 202 ? -10.032 1.513 23.597 1.00 89.75 202 GLU A O 1
ATOM 1641 N N . LEU A 1 203 ? -11.618 0.159 22.735 1.00 94.44 203 LEU A N 1
ATOM 1642 C CA . LEU A 1 203 ? -10.931 -0.134 21.486 1.00 94.44 203 LEU A CA 1
ATOM 1643 C C . LEU A 1 203 ? -11.480 0.770 20.383 1.00 94.44 203 LEU A C 1
ATOM 1645 O O . LEU A 1 203 ? -12.657 1.126 20.367 1.00 94.44 203 LEU A O 1
ATOM 1649 N N . PHE A 1 204 ? -10.631 1.105 19.422 1.00 94.81 204 PHE A N 1
ATOM 1650 C CA . PHE A 1 204 ? -10.980 1.906 18.259 1.00 94.81 204 PHE A CA 1
ATOM 1651 C C . PHE A 1 204 ? -10.575 1.149 16.999 1.00 94.81 204 PHE A C 1
ATOM 1653 O O . PHE A 1 204 ? -9.398 0.845 16.810 1.00 94.81 204 PHE A O 1
ATOM 1660 N N . PHE A 1 205 ? -11.544 0.850 16.136 1.00 95.31 205 PHE A N 1
ATOM 1661 C CA . PHE A 1 205 ? -11.277 0.338 14.796 1.00 95.31 205 PHE A CA 1
ATOM 1662 C C . PHE A 1 205 ? -10.938 1.514 13.884 1.00 95.31 205 PHE A C 1
ATOM 1664 O O . PHE A 1 205 ? -11.791 2.366 13.626 1.00 95.31 205 PHE A O 1
ATOM 1671 N N . GLU A 1 206 ? -9.700 1.564 13.405 1.00 94.62 206 GLU A N 1
ATOM 1672 C CA . GLU A 1 206 ? -9.189 2.658 12.586 1.00 94.62 206 GLU A CA 1
ATOM 1673 C C . GLU A 1 206 ? -8.851 2.167 11.193 1.00 94.62 206 GLU A C 1
ATOM 1675 O O . GLU A 1 206 ? -8.068 1.236 11.017 1.00 94.62 206 GLU A O 1
ATOM 1680 N N . ILE A 1 207 ? -9.406 2.824 10.185 1.00 94.19 207 ILE A N 1
ATOM 1681 C CA . ILE A 1 207 ? -9.071 2.560 8.794 1.00 94.19 207 ILE A CA 1
ATOM 1682 C C . ILE A 1 207 ? -8.912 3.871 8.038 1.00 94.19 207 ILE A C 1
ATOM 1684 O O . ILE A 1 207 ? -9.396 4.918 8.450 1.00 94.19 207 ILE A O 1
ATOM 1688 N N . SER A 1 208 ? -8.189 3.844 6.929 1.00 92.38 208 SER A N 1
ATOM 1689 C CA . SER A 1 208 ? -8.087 4.987 6.029 1.00 92.38 208 SER A CA 1
ATOM 1690 C C . SER A 1 208 ? -8.587 4.602 4.641 1.00 92.38 208 SER A C 1
ATOM 1692 O O . SER A 1 208 ? -8.426 3.444 4.232 1.00 92.38 208 SER A O 1
ATOM 1694 N N . PRO A 1 209 ? -9.166 5.560 3.895 1.00 93.06 209 PRO A N 1
ATOM 1695 C CA . PRO A 1 209 ? -9.299 5.430 2.454 1.00 93.06 209 PRO A CA 1
ATOM 1696 C C . PRO A 1 209 ? -7.957 5.054 1.813 1.00 93.06 209 PRO A C 1
ATOM 1698 O O . PRO A 1 209 ? -6.907 5.383 2.376 1.00 93.06 209 PRO A O 1
ATOM 1701 N N . PRO A 1 210 ? -7.963 4.400 0.639 1.00 94.06 210 PRO A N 1
ATOM 1702 C CA . PRO A 1 210 ? -6.719 4.080 -0.045 1.00 94.06 210 PRO A CA 1
ATOM 1703 C C . PRO A 1 210 ? -5.917 5.358 -0.327 1.00 94.06 210 PRO A C 1
ATOM 1705 O O . PRO A 1 210 ? -6.479 6.434 -0.504 1.00 94.06 210 PRO A O 1
ATOM 1708 N N . TYR A 1 211 ? -4.596 5.261 -0.381 1.00 91.56 211 TYR A N 1
ATOM 1709 C CA . TYR A 1 211 ? -3.719 6.356 -0.783 1.00 91.56 211 TYR A CA 1
ATOM 1710 C C . TYR A 1 211 ? -3.533 6.367 -2.304 1.00 91.56 211 TYR A C 1
ATOM 1712 O O . TYR A 1 211 ? -3.513 5.310 -2.928 1.00 91.56 211 TYR A O 1
ATOM 1720 N N . GLY A 1 212 ? -3.367 7.551 -2.905 1.00 87.75 212 GLY A N 1
ATOM 1721 C CA . GLY A 1 212 ? -3.012 7.692 -4.324 1.00 87.75 212 GLY A CA 1
ATOM 1722 C C . GLY A 1 212 ? -4.146 7.424 -5.325 1.00 87.75 212 GLY A C 1
ATOM 1723 O O . GLY A 1 212 ? -3.879 7.165 -6.502 1.00 87.75 212 GLY A O 1
ATOM 1724 N N . TYR A 1 213 ? -5.409 7.494 -4.888 1.00 90.00 213 TYR A N 1
ATOM 1725 C CA . TYR A 1 213 ? -6.551 7.515 -5.807 1.00 90.00 213 TYR A CA 1
ATOM 1726 C C . TYR A 1 213 ? -6.696 8.884 -6.480 1.00 90.00 213 TYR A C 1
ATOM 1728 O O . TYR A 1 213 ? -6.475 9.926 -5.868 1.00 90.00 213 TYR A O 1
ATOM 1736 N N . SER A 1 214 ? -7.131 8.879 -7.737 1.00 88.12 214 SER A N 1
ATOM 1737 C CA . SER A 1 214 ? -7.663 10.056 -8.427 1.00 88.12 214 SER A CA 1
ATOM 1738 C C . SER A 1 214 ? -9.178 10.179 -8.259 1.00 88.12 214 SER A C 1
ATOM 1740 O O . SER A 1 214 ? -9.716 11.282 -8.280 1.00 88.12 214 SER A O 1
ATOM 1742 N N . LEU A 1 215 ? -9.871 9.053 -8.071 1.00 90.56 215 LEU A N 1
ATOM 1743 C CA . LEU A 1 215 ? -11.307 9.008 -7.819 1.00 90.56 215 LEU A CA 1
ATOM 1744 C C . LEU A 1 215 ? -11.618 7.914 -6.801 1.00 90.56 215 LEU A C 1
ATOM 1746 O O . LEU A 1 215 ? -11.222 6.768 -6.990 1.00 90.56 215 LEU A O 1
ATOM 1750 N N . LEU A 1 216 ? -12.360 8.262 -5.755 1.00 94.31 216 LEU A N 1
ATOM 1751 C CA . LEU A 1 216 ? -12.860 7.329 -4.750 1.00 94.31 216 LEU A CA 1
ATOM 1752 C C . LEU A 1 216 ? -14.386 7.391 -4.732 1.00 94.31 216 LEU A C 1
ATOM 1754 O O . LEU A 1 216 ? -14.971 8.473 -4.706 1.00 94.31 216 LEU A O 1
ATOM 1758 N N . LYS A 1 217 ? -15.030 6.227 -4.742 1.00 95.06 217 LYS A N 1
ATOM 1759 C CA . LYS A 1 217 ? -16.483 6.081 -4.680 1.00 95.06 217 LYS A CA 1
ATOM 1760 C C . LYS A 1 217 ? -16.870 5.086 -3.600 1.00 95.06 217 LYS A C 1
ATOM 1762 O O . LYS A 1 217 ? -16.228 4.050 -3.436 1.00 95.06 217 LYS A O 1
ATOM 1767 N N . ASN A 1 218 ? -17.978 5.382 -2.925 1.00 93.56 218 ASN A N 1
ATOM 1768 C CA . ASN A 1 218 ? -18.667 4.465 -2.017 1.00 93.56 218 ASN A CA 1
ATOM 1769 C C . ASN A 1 218 ? -17.771 3.838 -0.941 1.00 93.56 218 ASN A C 1
ATOM 1771 O O . ASN A 1 218 ? -18.009 2.690 -0.564 1.00 93.56 218 ASN A O 1
ATOM 1775 N N . PHE A 1 219 ? -16.763 4.576 -0.457 1.00 94.94 219 PHE A N 1
ATOM 1776 C CA . PHE A 1 219 ? -15.984 4.135 0.692 1.00 94.94 219 PHE A CA 1
ATOM 1777 C C . PHE A 1 219 ? -16.903 4.025 1.901 1.00 94.94 219 PHE A C 1
ATOM 1779 O O . PHE A 1 219 ? -17.526 5.007 2.308 1.00 94.94 219 PHE A O 1
ATOM 1786 N N . ARG A 1 220 ? -17.023 2.811 2.430 1.00 95.19 220 ARG A N 1
ATOM 1787 C CA . ARG A 1 220 ? -17.911 2.509 3.545 1.00 95.19 220 ARG A CA 1
ATOM 1788 C C . ARG A 1 220 ? -17.307 1.461 4.457 1.00 95.19 220 ARG A C 1
ATOM 1790 O O . ARG A 1 220 ? -16.607 0.552 4.009 1.00 95.19 220 ARG A O 1
ATOM 1797 N N . VAL A 1 221 ? -17.645 1.604 5.729 1.00 96.50 221 VAL A N 1
ATOM 1798 C CA . VAL A 1 221 ? -17.324 0.662 6.794 1.00 96.50 221 VAL A CA 1
ATOM 1799 C C . VAL A 1 221 ? -18.644 0.223 7.405 1.00 96.50 221 VAL A C 1
ATOM 1801 O O . VAL A 1 221 ? -19.509 1.048 7.689 1.00 96.50 221 VAL A O 1
ATOM 1804 N N . GLU A 1 222 ? -18.821 -1.077 7.559 1.00 96.69 222 GLU A N 1
ATOM 1805 C CA . GLU A 1 222 ? -20.036 -1.699 8.063 1.00 96.69 222 GLU A CA 1
ATOM 1806 C C . GLU A 1 222 ? -19.674 -2.614 9.235 1.00 96.69 222 GLU A C 1
ATOM 1808 O O . GLU A 1 222 ? -18.686 -3.346 9.179 1.00 96.69 222 G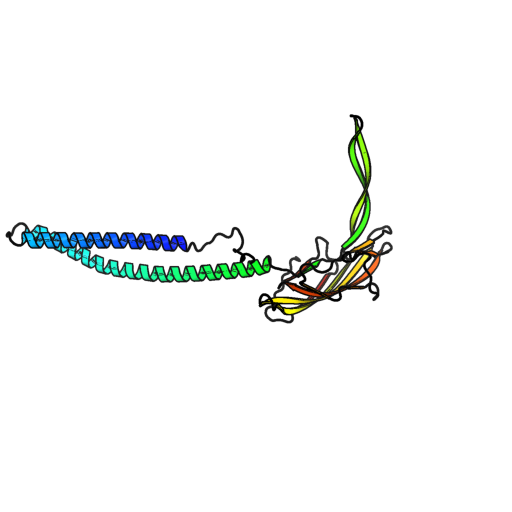LU A O 1
ATOM 1813 N N . LYS A 1 223 ? -20.494 -2.601 10.283 1.00 94.81 223 LYS A N 1
ATOM 1814 C CA . LYS A 1 223 ? -20.461 -3.573 11.379 1.00 94.81 223 LYS A CA 1
ATOM 1815 C C . LYS A 1 223 ? -21.847 -4.188 11.475 1.00 94.81 223 LYS A C 1
ATOM 1817 O O . LYS A 1 223 ? -22.830 -3.454 11.441 1.00 94.81 223 LYS A O 1
ATOM 1822 N N . GLU A 1 224 ? -21.932 -5.518 11.536 1.00 87.94 224 GLU A N 1
ATOM 1823 C CA . GLU A 1 224 ? -23.222 -6.234 11.599 1.00 87.94 224 GLU A CA 1
ATOM 1824 C C . GLU A 1 224 ? -24.200 -5.776 10.495 1.00 87.94 224 GLU A C 1
ATOM 1826 O O . GLU A 1 224 ? -25.378 -5.537 10.735 1.00 87.94 224 GLU A O 1
ATOM 1831 N N . GLN A 1 225 ? -23.687 -5.594 9.269 1.00 88.06 225 GLN A N 1
ATOM 1832 C CA . GLN A 1 225 ? -24.431 -5.108 8.090 1.00 88.06 225 GLN A CA 1
ATOM 1833 C C . GLN A 1 225 ? -24.959 -3.664 8.187 1.00 88.06 225 GLN A C 1
ATOM 1835 O O . GLN A 1 225 ? -25.570 -3.166 7.240 1.00 88.06 225 GLN A O 1
ATOM 1840 N N . LYS A 1 226 ? -24.690 -2.950 9.283 1.00 93.25 226 LYS A N 1
ATOM 1841 C CA . LYS A 1 226 ? -25.028 -1.538 9.438 1.00 93.25 226 LYS A CA 1
ATOM 1842 C C . LYS A 1 226 ? -23.826 -0.668 9.092 1.00 93.25 226 LYS A C 1
ATOM 1844 O O . LYS A 1 226 ? -22.737 -0.840 9.638 1.00 93.25 226 LYS A O 1
ATOM 1849 N N . ARG A 1 227 ? -24.037 0.300 8.202 1.00 94.12 227 ARG A N 1
ATOM 1850 C CA . ARG A 1 227 ? -23.031 1.308 7.862 1.00 94.12 227 ARG A CA 1
ATOM 1851 C C . ARG A 1 227 ? -22.704 2.165 9.086 1.00 94.12 227 ARG A C 1
ATOM 1853 O O . ARG A 1 227 ? -23.605 2.665 9.759 1.00 94.12 227 ARG A O 1
ATOM 1860 N N . LEU A 1 228 ? -21.413 2.319 9.352 1.00 93.56 228 LEU A N 1
ATOM 1861 C CA . LEU A 1 228 ? 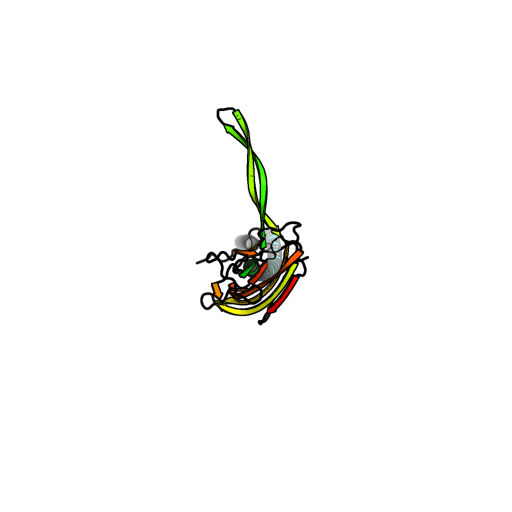-20.883 3.209 10.373 1.00 93.56 228 LEU A CA 1
ATOM 1862 C C . LEU A 1 228 ? -20.557 4.561 9.739 1.00 93.56 228 LEU A C 1
ATOM 1864 O O . LEU A 1 228 ? -19.926 4.622 8.682 1.00 93.56 228 LEU A O 1
ATOM 1868 N N . GLU A 1 229 ? -20.967 5.640 10.400 1.00 90.75 229 GLU A N 1
ATOM 1869 C CA . GLU A 1 229 ? -20.640 7.001 9.977 1.00 90.75 229 GLU A CA 1
ATOM 1870 C C . GLU A 1 229 ? -19.457 7.527 10.799 1.00 90.75 229 GLU A C 1
ATOM 1872 O O . GLU A 1 229 ? -19.478 7.421 12.030 1.00 90.75 229 GLU A O 1
ATOM 1877 N N . PRO A 1 230 ? -18.397 8.041 10.153 1.00 87.75 230 PRO A N 1
ATOM 1878 C CA . PRO A 1 230 ? -17.252 8.585 10.868 1.00 87.75 230 PRO A CA 1
ATOM 1879 C C . PRO A 1 230 ? -17.637 9.883 11.586 1.00 87.75 230 PRO A C 1
ATOM 1881 O O . PRO A 1 230 ? -18.418 10.681 11.071 1.00 87.75 230 PRO A O 1
ATOM 1884 N N . ILE A 1 231 ? -17.033 10.128 12.752 1.00 81.88 231 ILE A N 1
ATOM 1885 C CA . ILE A 1 231 ? -17.261 11.360 13.530 1.00 81.88 231 ILE A CA 1
ATOM 1886 C C . ILE A 1 231 ? -16.761 12.587 12.755 1.00 81.88 231 ILE A C 1
ATOM 1888 O O . ILE A 1 231 ? -17.408 13.630 12.755 1.00 81.88 231 ILE A O 1
ATOM 1892 N N . ASN A 1 232 ? -15.616 12.454 12.079 1.00 78.31 232 ASN A N 1
ATOM 1893 C CA . ASN A 1 232 ? -15.006 13.516 11.288 1.00 78.31 232 ASN A CA 1
ATOM 1894 C C . ASN A 1 232 ? -14.732 13.025 9.859 1.00 78.31 232 ASN A C 1
ATOM 1896 O O . ASN A 1 232 ? -14.187 11.928 9.689 1.00 78.31 232 ASN A O 1
ATOM 1900 N N . PRO A 1 233 ? -15.030 13.829 8.821 1.00 75.69 233 PRO A N 1
ATOM 1901 C CA . PRO A 1 233 ? -14.674 13.493 7.447 1.00 75.69 233 PRO A CA 1
ATOM 1902 C C . PRO A 1 233 ? -13.178 13.179 7.312 1.00 75.69 233 PRO A C 1
ATOM 1904 O O . PRO A 1 233 ? -12.327 13.957 7.736 1.00 75.69 233 PRO A O 1
ATOM 1907 N N . GLY A 1 234 ? -12.855 12.024 6.728 1.00 74.25 234 GLY A N 1
ATOM 1908 C CA . GLY A 1 234 ? -11.471 11.579 6.521 1.00 74.25 234 GLY A CA 1
ATOM 1909 C C . GLY A 1 234 ? -10.821 10.874 7.717 1.00 74.25 234 GLY A C 1
ATOM 1910 O O . GLY A 1 234 ? -9.781 10.249 7.530 1.00 74.25 234 GLY A O 1
ATOM 1911 N N . ASN A 1 235 ? -11.439 10.895 8.902 1.00 83.31 235 ASN A N 1
ATOM 1912 C CA . ASN A 1 235 ? -10.988 10.135 10.067 1.00 83.31 235 ASN A CA 1
ATOM 1913 C C . ASN A 1 235 ? -11.978 9.002 10.378 1.00 83.31 235 ASN A C 1
ATOM 1915 O O . ASN A 1 235 ? -12.978 9.197 11.071 1.00 83.31 235 ASN A O 1
ATOM 1919 N N . TYR A 1 236 ? -11.697 7.811 9.851 1.00 92.44 236 TYR A N 1
ATOM 1920 C CA . TYR A 1 236 ? -12.517 6.621 10.071 1.00 92.44 236 TYR A CA 1
ATOM 1921 C C . TYR A 1 236 ? -11.994 5.850 11.284 1.00 92.44 236 TYR A C 1
ATOM 1923 O O . TYR A 1 236 ? -11.337 4.819 11.151 1.00 92.44 236 TYR A O 1
ATOM 1931 N N . SER A 1 237 ? -12.284 6.395 12.465 1.00 94.19 237 SER A N 1
ATOM 1932 C CA . SER A 1 237 ? -12.013 5.793 13.770 1.00 94.19 237 SER A CA 1
ATOM 1933 C C . SER A 1 237 ? -13.350 5.538 14.462 1.00 94.19 237 SER A C 1
ATOM 1935 O O . SER A 1 237 ? -14.123 6.471 14.694 1.00 94.19 237 SER A O 1
ATOM 1937 N N . PHE A 1 238 ? -13.653 4.272 14.735 1.00 94.31 238 PHE A N 1
ATOM 1938 C CA . PHE A 1 238 ? -14.934 3.842 15.289 1.00 94.31 238 PHE A CA 1
ATOM 1939 C C . PHE A 1 238 ? -14.736 3.197 16.650 1.00 94.31 238 PHE A C 1
ATOM 1941 O O . PHE A 1 238 ? -13.927 2.280 16.785 1.00 94.31 238 PHE A O 1
ATOM 1948 N N . LEU A 1 239 ? -15.504 3.648 17.642 1.00 92.94 239 LEU A N 1
ATOM 1949 C CA . LEU A 1 239 ? -15.508 3.029 18.962 1.00 92.94 239 LEU A CA 1
ATOM 1950 C C . LEU A 1 239 ? -16.005 1.581 18.855 1.00 92.94 239 LEU A C 1
ATOM 1952 O O . LEU A 1 239 ? -17.050 1.299 18.262 1.00 92.94 239 LEU A O 1
ATOM 1956 N N . LEU A 1 240 ? -15.240 0.672 19.444 1.00 91.12 240 LEU A N 1
ATOM 1957 C CA . LEU A 1 240 ? -15.460 -0.762 19.433 1.00 91.12 240 LEU A CA 1
ATOM 1958 C C . LEU A 1 240 ? -15.528 -1.262 20.883 1.00 91.12 240 LEU A C 1
ATOM 1960 O O . LEU A 1 240 ? -14.503 -1.629 21.454 1.00 91.12 240 LEU A O 1
ATOM 1964 N N . PRO A 1 241 ? -16.723 -1.277 21.498 1.00 89.00 241 PRO A N 1
ATOM 1965 C CA . PRO A 1 241 ? -16.895 -1.907 22.798 1.00 89.00 241 PRO A CA 1
ATOM 1966 C C . PRO A 1 241 ? -16.800 -3.427 22.621 1.00 89.00 241 PRO A C 1
ATOM 1968 O O . PRO A 1 241 ? -17.618 -4.019 21.912 1.00 89.00 241 PRO A O 1
ATOM 1971 N N . LEU A 1 242 ? -15.774 -4.037 23.217 1.00 91.88 242 LEU A N 1
ATOM 1972 C CA . LEU A 1 242 ? -15.575 -5.485 23.256 1.00 91.88 242 LEU A CA 1
ATOM 1973 C C . LEU A 1 242 ? -15.111 -5.902 24.645 1.00 91.88 242 LEU A C 1
ATOM 1975 O O . LEU A 1 242 ? -14.069 -5.447 25.120 1.00 91.88 242 LEU A O 1
ATOM 1979 N N . GLU A 1 243 ? -15.845 -6.825 25.252 1.00 94.25 243 GLU A N 1
ATOM 1980 C CA . GLU A 1 243 ? -15.403 -7.483 26.477 1.00 94.25 243 GLU A CA 1
ATOM 1981 C C . GLU A 1 243 ? -14.183 -8.384 26.213 1.00 94.25 243 GLU A C 1
ATOM 1983 O O . GLU A 1 243 ? -13.960 -8.798 25.069 1.00 94.25 243 GLU A O 1
ATOM 1988 N N . PRO A 1 244 ? -13.375 -8.705 27.240 1.00 94.88 244 PRO A N 1
ATOM 1989 C CA . PRO A 1 244 ? -12.273 -9.657 27.116 1.00 94.88 244 PRO A CA 1
ATOM 1990 C C . PRO A 1 244 ? -12.699 -10.962 26.428 1.00 94.88 244 PRO A C 1
ATOM 1992 O O . PRO A 1 244 ? -13.664 -11.611 26.828 1.00 94.88 244 PRO A O 1
ATOM 1995 N N . GLY A 1 245 ? -11.981 -11.347 25.374 1.00 93.81 245 GLY A N 1
ATOM 1996 C CA . GLY A 1 245 ? -12.255 -12.536 24.563 1.00 93.81 245 GLY A CA 1
ATOM 1997 C C . GLY A 1 245 ? -13.393 -12.393 23.544 1.00 93.81 245 GLY A C 1
ATOM 1998 O O . GLY A 1 245 ? -13.609 -13.315 22.761 1.00 93.81 245 GLY A O 1
ATOM 1999 N N . GLN A 1 246 ? -14.108 -11.266 23.512 1.00 94.94 246 GLN A N 1
ATOM 2000 C CA . GLN A 1 246 ? -15.184 -11.030 22.552 1.00 94.94 246 GLN A CA 1
ATOM 2001 C C . GLN A 1 246 ? -14.635 -10.616 21.182 1.00 94.94 246 GLN A C 1
ATOM 2003 O O . GLN A 1 246 ? -13.685 -9.831 21.088 1.00 94.94 246 GLN A O 1
ATOM 2008 N N . SER A 1 247 ? -15.288 -11.095 20.121 1.00 94.50 247 SER A N 1
ATOM 2009 C CA . SER A 1 247 ? -14.946 -10.794 18.729 1.00 94.50 247 SER A CA 1
ATOM 2010 C C . SER A 1 247 ? -16.022 -9.960 18.026 1.00 94.50 247 SER A C 1
ATOM 2012 O O . SER A 1 247 ? -17.208 -10.041 18.343 1.00 94.50 247 SER A O 1
ATOM 2014 N N . SER A 1 248 ? -15.613 -9.161 17.040 1.00 94.94 248 SER A N 1
ATOM 2015 C CA . SER A 1 248 ? -16.495 -8.400 16.150 1.00 94.94 248 SER A CA 1
ATOM 2016 C C . SER A 1 248 ? -15.935 -8.379 14.733 1.00 94.94 248 SER A C 1
ATOM 2018 O O . SER A 1 248 ? -14.721 -8.350 14.530 1.00 94.94 248 SER A O 1
ATOM 2020 N N . SER A 1 249 ? -16.835 -8.333 13.750 1.00 95.88 249 SER A N 1
ATOM 2021 C CA . SER A 1 249 ? -16.487 -8.283 12.332 1.00 95.88 249 SER A CA 1
ATOM 2022 C C . SER A 1 249 ? -16.818 -6.927 11.713 1.00 95.88 249 SER A C 1
ATOM 2024 O O . SER A 1 249 ? -17.869 -6.341 11.988 1.00 95.88 249 SER A O 1
ATOM 2026 N N . PHE A 1 250 ? -15.918 -6.451 10.859 1.00 96.88 250 PHE A N 1
ATOM 2027 C CA . PHE A 1 250 ? -16.049 -5.215 10.101 1.00 96.88 250 PHE A CA 1
ATOM 2028 C C . PHE A 1 250 ? -15.915 -5.499 8.615 1.00 96.88 250 PHE A C 1
ATOM 2030 O O . PHE A 1 250 ? -14.948 -6.120 8.176 1.00 96.88 250 PHE A O 1
ATOM 2037 N N . ARG A 1 251 ? -16.855 -4.990 7.824 1.00 97.75 251 ARG A N 1
ATOM 2038 C CA . ARG A 1 251 ? -16.787 -5.026 6.368 1.00 97.75 251 ARG A CA 1
ATOM 2039 C C . ARG A 1 251 ? -16.382 -3.662 5.836 1.00 97.75 251 ARG A C 1
ATOM 2041 O O . ARG A 1 251 ? -16.979 -2.647 6.180 1.00 97.75 251 ARG A O 1
ATOM 2048 N N . VAL A 1 252 ? -15.382 -3.645 4.969 1.00 97.31 252 VAL A N 1
ATOM 2049 C CA . VAL A 1 252 ? -14.878 -2.438 4.313 1.00 97.31 252 VAL A CA 1
ATOM 2050 C C . VAL A 1 252 ? -15.023 -2.633 2.819 1.00 97.31 252 VAL A C 1
ATOM 2052 O O . VAL A 1 252 ? -14.591 -3.650 2.282 1.00 97.31 252 VAL A O 1
ATOM 2055 N N . ALA A 1 253 ? -15.627 -1.667 2.139 1.00 97.69 253 ALA A N 1
ATOM 2056 C CA . ALA A 1 253 ? -15.759 -1.714 0.692 1.00 97.69 253 ALA A CA 1
ATOM 2057 C C . ALA A 1 253 ? -15.607 -0.332 0.070 1.00 97.69 253 ALA A C 1
ATOM 2059 O O . ALA A 1 253 ? -16.031 0.669 0.650 1.00 97.69 253 ALA A O 1
ATOM 2060 N N . TYR A 1 254 ? -15.019 -0.285 -1.122 1.00 97.19 254 TYR A N 1
ATOM 2061 C CA . TYR A 1 254 ? -14.926 0.927 -1.928 1.00 97.19 254 TYR A CA 1
ATOM 2062 C C . TYR A 1 254 ? -14.632 0.604 -3.389 1.00 97.19 254 TYR A C 1
ATOM 2064 O O . TYR A 1 254 ? -14.166 -0.480 -3.731 1.00 97.19 254 TYR A O 1
ATOM 2072 N N . GLN A 1 255 ? -14.838 1.605 -4.238 1.00 97.62 255 GLN A N 1
ATOM 2073 C CA . GLN A 1 255 ? -14.317 1.615 -5.596 1.00 97.62 255 GLN A CA 1
ATOM 2074 C C . GLN A 1 255 ? -13.331 2.765 -5.748 1.00 97.62 255 GLN A C 1
ATOM 2076 O O . GLN A 1 255 ? -13.637 3.897 -5.371 1.00 97.62 255 GLN A O 1
ATOM 2081 N N . ALA A 1 256 ? -12.149 2.491 -6.288 1.00 95.44 256 ALA A N 1
ATOM 2082 C CA . ALA A 1 256 ? -11.116 3.503 -6.468 1.00 95.44 256 ALA A CA 1
ATOM 2083 C C . ALA A 1 256 ? -10.511 3.432 -7.866 1.00 95.44 256 ALA A C 1
ATOM 2085 O O . ALA A 1 256 ? -10.321 2.355 -8.418 1.00 95.44 256 ALA A O 1
ATOM 2086 N N . GLN A 1 257 ? -10.177 4.586 -8.427 1.00 92.12 257 GLN A N 1
ATOM 2087 C CA . GLN A 1 257 ? -9.355 4.699 -9.621 1.00 92.12 257 GLN A CA 1
ATOM 2088 C C . GLN A 1 257 ? -8.049 5.385 -9.242 1.00 92.12 257 GLN A C 1
ATOM 2090 O O . GLN A 1 257 ? -8.071 6.384 -8.523 1.00 92.12 257 GLN A O 1
ATOM 2095 N N . GLY A 1 258 ? -6.917 4.869 -9.709 1.00 88.31 258 GLY A N 1
ATOM 2096 C CA . GLY A 1 258 ? -5.610 5.405 -9.336 1.00 88.31 258 GLY A CA 1
ATOM 2097 C C . GLY A 1 258 ? -4.490 4.946 -10.255 1.00 88.31 258 GLY A C 1
ATOM 2098 O O . GLY A 1 258 ? -4.738 4.557 -11.395 1.00 88.31 258 GLY A O 1
ATOM 2099 N N . GLY A 1 259 ? -3.257 5.030 -9.755 1.00 84.12 259 GLY A N 1
ATOM 2100 C CA . GLY A 1 259 ? -2.051 4.701 -10.514 1.00 84.12 259 GLY A CA 1
ATOM 2101 C C . GLY A 1 259 ? -2.020 3.277 -11.106 1.00 84.12 259 GLY A C 1
ATOM 2102 O O . GLY A 1 259 ? -2.875 2.445 -10.798 1.00 84.12 259 GLY A O 1
ATOM 2103 N N . PRO A 1 260 ? -1.010 2.972 -11.939 1.00 85.69 260 PRO A N 1
ATOM 2104 C CA . PRO A 1 260 ? -0.828 1.686 -12.630 1.00 85.69 260 PRO A CA 1
ATOM 2105 C C . PRO A 1 260 ? -0.476 0.511 -11.704 1.00 85.69 260 PRO A C 1
ATOM 2107 O O . PRO A 1 260 ? -0.112 -0.564 -12.176 1.00 85.69 260 PRO A O 1
ATOM 2110 N N . ARG A 1 261 ? -0.501 0.710 -10.386 1.00 88.00 261 ARG A N 1
ATOM 2111 C CA . ARG A 1 261 ? -0.106 -0.283 -9.392 1.00 88.00 261 ARG A CA 1
ATOM 2112 C C . ARG A 1 261 ? -1.049 -0.217 -8.210 1.00 88.00 261 ARG A C 1
ATOM 2114 O O . ARG A 1 261 ? -1.307 0.866 -7.691 1.00 88.00 261 ARG A O 1
ATOM 2121 N N . TRP A 1 262 ? -1.496 -1.381 -7.758 1.00 92.19 262 TRP A N 1
ATOM 2122 C CA . TRP A 1 262 ? -2.244 -1.527 -6.519 1.00 92.19 262 TRP A CA 1
ATOM 2123 C C . TRP A 1 262 ? -1.403 -2.267 -5.475 1.00 92.19 262 TRP A C 1
ATOM 2125 O O . TRP A 1 262 ? -0.663 -3.189 -5.818 1.00 92.19 262 TRP A O 1
ATOM 2135 N N . ILE A 1 263 ? -1.480 -1.836 -4.218 1.00 92.81 263 ILE A N 1
ATOM 2136 C CA . ILE A 1 263 ? -0.730 -2.402 -3.095 1.00 92.81 263 ILE A CA 1
ATOM 2137 C C . ILE A 1 263 ? -1.681 -2.598 -1.918 1.00 92.81 263 ILE A C 1
ATOM 2139 O O . ILE A 1 263 ? -2.411 -1.680 -1.550 1.00 92.81 263 ILE A O 1
ATOM 2143 N N . TYR A 1 264 ? -1.616 -3.770 -1.291 1.00 93.44 264 TYR A N 1
ATOM 2144 C CA . TYR A 1 264 ? -2.125 -3.965 0.060 1.00 93.44 264 TYR A CA 1
ATOM 2145 C C . TYR A 1 264 ? -0.962 -3.924 1.048 1.00 93.44 264 TYR A C 1
ATOM 2147 O O . TYR A 1 264 ? -0.002 -4.681 0.909 1.00 93.44 264 TYR A O 1
ATOM 2155 N N . ASN A 1 265 ? -1.043 -3.039 2.033 1.00 91.75 265 ASN A N 1
ATOM 2156 C CA . ASN A 1 265 ? -0.032 -2.864 3.060 1.00 91.75 265 ASN A CA 1
ATOM 2157 C C . ASN A 1 265 ? -0.584 -3.340 4.406 1.00 91.75 265 ASN A C 1
ATOM 2159 O O . ASN A 1 265 ? -1.404 -2.666 5.027 1.00 91.75 265 ASN A O 1
ATOM 2163 N N . ALA A 1 266 ? -0.105 -4.495 4.861 1.00 86.81 266 ALA A N 1
ATOM 2164 C CA . ALA A 1 266 ? -0.437 -5.077 6.160 1.00 86.81 266 ALA A CA 1
ATOM 2165 C C . ALA A 1 266 ? 0.119 -4.288 7.364 1.00 86.81 266 ALA A C 1
ATOM 2167 O O . ALA A 1 266 ? -0.202 -4.594 8.509 1.00 86.81 266 ALA A O 1
ATOM 2168 N N . GLY A 1 267 ? 0.952 -3.273 7.123 1.00 82.69 267 GLY A N 1
ATOM 2169 C CA . GLY A 1 267 ? 1.709 -2.590 8.160 1.00 82.69 267 GLY A CA 1
ATOM 2170 C C . GLY A 1 267 ? 2.823 -3.474 8.721 1.00 82.69 267 GLY A C 1
ATOM 2171 O O . GLY A 1 267 ? 3.338 -4.362 8.048 1.00 82.69 267 GLY A O 1
ATOM 2172 N N . SER A 1 268 ? 3.211 -3.202 9.964 1.00 73.81 268 SER A N 1
ATOM 2173 C CA . SER A 1 268 ? 4.224 -3.963 10.706 1.00 73.81 268 SER A CA 1
ATOM 2174 C C . SER A 1 268 ? 3.611 -4.990 11.666 1.00 73.81 268 SER A C 1
ATOM 2176 O O . SER A 1 268 ? 4.277 -5.411 12.609 1.00 73.81 268 SER A O 1
ATOM 2178 N N . GLU A 1 269 ? 2.328 -5.317 11.506 1.00 73.12 269 GLU A N 1
ATOM 2179 C CA . GLU A 1 269 ? 1.603 -6.202 12.418 1.00 73.12 269 GLU A CA 1
ATOM 2180 C C . GLU A 1 269 ? 1.623 -7.653 11.932 1.00 73.12 269 GLU A C 1
ATOM 2182 O O . GLU A 1 269 ? 1.702 -7.932 10.734 1.00 73.12 269 GLU A O 1
ATOM 2187 N N . LEU A 1 270 ? 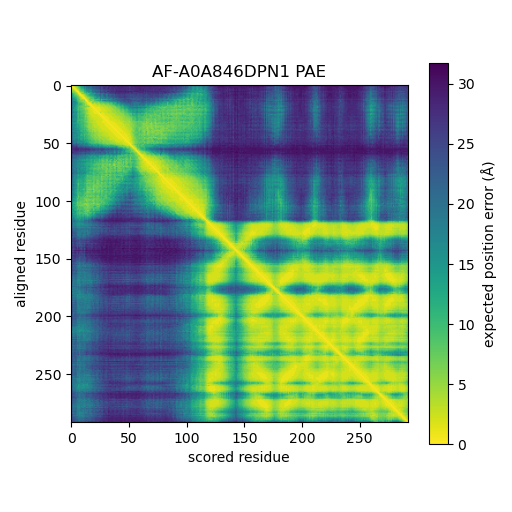1.568 -8.588 12.883 1.00 79.69 270 LEU A N 1
ATOM 2188 C CA . LEU A 1 270 ? 1.533 -10.011 12.578 1.00 79.69 270 LEU A CA 1
ATOM 2189 C C . LEU A 1 270 ? 0.164 -10.364 11.986 1.00 79.69 270 LEU A C 1
ATOM 2191 O O . LEU A 1 270 ? -0.871 -10.151 12.615 1.00 79.69 270 LEU A O 1
ATOM 2195 N N . LEU A 1 271 ? 0.168 -10.893 10.764 1.00 81.44 271 LEU A N 1
ATOM 2196 C CA . LEU A 1 271 ? -1.039 -11.290 10.049 1.00 81.44 271 LEU A CA 1
ATOM 2197 C C . LEU A 1 271 ? -1.530 -12.655 10.547 1.00 81.44 271 LEU A C 1
ATOM 2199 O O . LEU A 1 271 ? -0.912 -13.678 10.259 1.00 81.44 271 LEU A O 1
ATOM 2203 N N . ALA A 1 272 ? -2.658 -12.685 11.255 1.00 86.38 272 ALA A N 1
ATOM 2204 C CA . ALA A 1 272 ? -3.368 -13.920 11.586 1.00 86.38 272 ALA A CA 1
ATOM 2205 C C . ALA A 1 272 ? -4.515 -14.165 10.591 1.00 86.38 272 ALA A C 1
ATOM 2207 O O . ALA A 1 272 ? -5.199 -13.224 10.188 1.00 86.38 272 ALA A O 1
ATOM 2208 N N . ASN A 1 273 ? -4.713 -15.428 10.183 1.00 92.19 273 ASN A N 1
ATOM 2209 C CA . ASN A 1 273 ? -5.796 -15.875 9.290 1.00 92.19 273 ASN A CA 1
ATOM 2210 C C . ASN A 1 273 ? -6.035 -14.931 8.097 1.00 92.19 273 ASN A C 1
ATOM 2212 O O . ASN A 1 273 ? -7.144 -14.430 7.882 1.00 92.19 273 ASN A O 1
ATOM 2216 N N . PHE A 1 274 ? -4.958 -14.649 7.361 1.00 93.44 274 PHE A N 1
ATOM 2217 C CA . PHE A 1 274 ? -4.947 -13.701 6.255 1.00 93.44 274 PHE A CA 1
ATOM 2218 C C . PHE A 1 274 ? -5.246 -14.389 4.921 1.00 93.44 274 PHE A C 1
ATOM 2220 O O . PHE A 1 274 ? -4.580 -15.352 4.540 1.00 93.44 274 PHE A O 1
ATOM 2227 N N . ARG A 1 275 ? -6.213 -13.847 4.178 1.00 94.88 275 ARG A N 1
ATOM 2228 C CA . ARG A 1 275 ? -6.535 -14.233 2.805 1.00 94.88 275 ARG A CA 1
ATOM 2229 C C . ARG A 1 275 ? -6.667 -12.991 1.935 1.00 94.88 275 ARG A C 1
ATOM 2231 O O . ARG A 1 275 ? -7.458 -12.101 2.225 1.00 94.88 275 ARG A O 1
ATOM 2238 N N . LEU A 1 276 ? -5.940 -12.975 0.822 1.00 94.69 276 LEU A N 1
ATOM 2239 C CA . LEU A 1 276 ? -6.068 -11.964 -0.222 1.00 94.69 276 LEU A CA 1
ATOM 2240 C C . LEU A 1 276 ? -6.327 -12.650 -1.564 1.00 94.69 276 LEU A C 1
ATOM 2242 O O . LEU A 1 276 ? -5.460 -13.334 -2.100 1.00 94.69 276 LEU A O 1
ATOM 2246 N N . ALA A 1 277 ? -7.524 -12.453 -2.106 1.00 95.62 277 ALA A N 1
ATOM 2247 C CA . ALA A 1 277 ? -7.921 -12.926 -3.423 1.00 95.62 277 ALA A CA 1
ATOM 2248 C C . ALA A 1 277 ? -7.965 -11.746 -4.399 1.00 95.62 277 ALA A C 1
ATOM 2250 O O . ALA A 1 277 ? -8.761 -10.820 -4.234 1.00 95.62 277 ALA A O 1
ATOM 2251 N N . VAL A 1 278 ? -7.127 -11.789 -5.436 1.00 95.06 278 VAL A N 1
ATOM 2252 C CA . VAL A 1 278 ? -7.073 -10.744 -6.465 1.00 95.06 278 VAL A CA 1
ATOM 2253 C C . VAL A 1 278 ? -7.526 -11.309 -7.805 1.00 95.06 278 VAL A C 1
ATOM 2255 O O . VAL A 1 278 ? -6.994 -12.307 -8.285 1.00 95.06 278 VAL A O 1
ATOM 2258 N N . LYS A 1 279 ? -8.498 -10.646 -8.433 1.00 95.38 279 LYS A N 1
ATOM 2259 C CA . LYS A 1 279 ? -8.973 -10.938 -9.785 1.00 95.38 279 LYS A CA 1
ATOM 2260 C C . LYS A 1 279 ? -8.595 -9.790 -10.715 1.00 95.38 279 LYS A C 1
ATOM 2262 O O . LYS A 1 279 ? -9.268 -8.760 -10.734 1.00 95.38 279 LYS A O 1
ATOM 2267 N N . ALA A 1 280 ? -7.540 -9.983 -11.499 1.00 94.31 280 ALA A N 1
ATOM 2268 C CA . ALA A 1 280 ? -7.144 -9.055 -12.552 1.00 94.31 280 ALA A CA 1
ATOM 2269 C C . ALA A 1 280 ? -7.851 -9.404 -13.870 1.00 94.31 280 ALA A C 1
ATOM 2271 O O . ALA A 1 280 ? -7.820 -10.550 -14.314 1.00 94.31 280 ALA A O 1
ATOM 2272 N N . ASN A 1 281 ? -8.500 -8.421 -14.489 1.00 92.25 281 ASN A N 1
ATOM 2273 C CA . ASN A 1 281 ? -9.262 -8.583 -15.729 1.00 92.25 281 ASN A CA 1
ATOM 2274 C C . ASN A 1 281 ? -8.594 -7.837 -16.898 1.00 92.25 281 ASN A C 1
ATOM 2276 O O . ASN A 1 281 ? -9.185 -6.969 -17.538 1.00 92.25 281 ASN A O 1
ATOM 2280 N N . PHE A 1 282 ? -7.313 -8.121 -17.117 1.00 88.19 282 PHE A N 1
ATOM 2281 C CA . PHE A 1 282 ? -6.496 -7.550 -18.186 1.00 88.19 282 PHE A CA 1
ATOM 2282 C C . PHE A 1 282 ? -5.276 -8.454 -18.439 1.00 88.19 282 PHE A C 1
ATOM 2284 O O . PHE A 1 282 ? -4.877 -9.210 -17.548 1.00 88.19 282 PHE A O 1
ATOM 2291 N N . PRO A 1 283 ? -4.688 -8.429 -19.649 1.00 83.56 283 PRO A N 1
ATOM 2292 C CA . PRO A 1 283 ? -3.531 -9.260 -19.972 1.00 83.56 283 PRO A CA 1
ATOM 2293 C C . PRO A 1 283 ? -2.268 -8.789 -19.236 1.00 83.56 283 PRO A C 1
ATOM 2295 O O . PRO A 1 283 ? -2.106 -7.600 -18.972 1.00 83.56 283 PRO A O 1
ATOM 2298 N N . ASN A 1 284 ? -1.333 -9.713 -18.991 1.00 81.75 284 ASN A N 1
ATOM 2299 C CA . ASN A 1 284 ? -0.030 -9.447 -18.360 1.00 81.75 284 ASN A CA 1
ATOM 2300 C C . ASN A 1 284 ? -0.114 -8.873 -16.932 1.00 81.75 284 ASN A C 1
ATOM 2302 O O . ASN A 1 284 ? 0.728 -8.065 -16.541 1.00 81.75 284 ASN A O 1
ATOM 2306 N N . ALA A 1 285 ? -1.127 -9.271 -16.159 1.00 83.19 285 ALA A N 1
ATOM 2307 C CA . ALA A 1 285 ? -1.168 -8.980 -14.731 1.00 83.19 285 ALA A CA 1
ATOM 2308 C C . ALA A 1 285 ? -0.023 -9.711 -14.013 1.00 83.19 285 ALA A C 1
ATOM 2310 O O . ALA A 1 285 ? 0.131 -10.922 -14.167 1.00 83.19 285 ALA A O 1
ATOM 2311 N N . ASP A 1 286 ? 0.755 -8.962 -13.237 1.00 83.94 286 ASP A N 1
ATOM 2312 C CA . ASP A 1 286 ? 1.868 -9.473 -12.440 1.00 83.94 286 ASP A CA 1
ATOM 2313 C C . ASP A 1 286 ? 1.570 -9.283 -10.948 1.00 83.94 286 ASP A C 1
ATOM 2315 O O . ASP A 1 286 ? 0.977 -8.277 -10.542 1.00 83.94 286 ASP A O 1
ATOM 2319 N N . PHE A 1 287 ? 1.969 -10.260 -10.137 1.00 84.31 287 PHE A N 1
ATOM 2320 C CA . PHE A 1 287 ? 1.690 -10.314 -8.707 1.00 84.31 287 PHE A CA 1
ATOM 2321 C C . PHE A 1 287 ? 2.991 -10.519 -7.941 1.00 84.31 287 PHE A C 1
ATOM 2323 O O . PHE A 1 287 ? 3.660 -11.538 -8.087 1.00 84.31 287 PHE A O 1
ATOM 2330 N N . ALA A 1 288 ? 3.315 -9.567 -7.070 1.00 82.31 288 ALA A N 1
ATOM 2331 C CA . ALA A 1 288 ? 4.451 -9.665 -6.166 1.00 82.31 288 ALA A CA 1
ATOM 2332 C C . ALA A 1 288 ? 3.957 -9.706 -4.716 1.00 82.31 288 ALA A C 1
ATOM 2334 O O . ALA A 1 288 ? 3.122 -8.890 -4.320 1.00 82.31 288 ALA A O 1
ATOM 2335 N N . SER A 1 289 ? 4.501 -10.630 -3.923 1.00 75.25 289 SER A N 1
ATOM 2336 C CA . SER A 1 289 ? 4.285 -10.706 -2.477 1.00 75.25 289 SER A CA 1
ATOM 2337 C C . SER A 1 289 ? 5.598 -10.438 -1.748 1.00 75.25 289 SER A C 1
ATOM 2339 O O . SER A 1 289 ? 6.637 -10.968 -2.130 1.00 75.25 289 SER A O 1
ATOM 2341 N N . GLY A 1 290 ? 5.538 -9.616 -0.700 1.00 66.69 290 GLY A N 1
ATOM 2342 C CA . GLY A 1 290 ? 6.618 -9.449 0.279 1.00 66.69 290 GLY A CA 1
ATOM 2343 C C . GLY A 1 290 ? 6.383 -10.236 1.572 1.00 66.69 290 GLY A C 1
ATOM 2344 O O . GLY A 1 290 ? 7.103 -10.025 2.541 1.00 66.69 290 GLY A O 1
ATOM 2345 N N . ILE A 1 291 ? 5.349 -11.083 1.608 1.00 59.91 291 ILE A N 1
ATOM 2346 C CA . ILE A 1 291 ? 5.052 -11.975 2.731 1.00 59.91 291 ILE A CA 1
ATOM 2347 C C . ILE A 1 291 ? 5.891 -13.238 2.518 1.00 59.91 291 ILE A C 1
ATOM 2349 O O . ILE A 1 291 ? 5.685 -13.930 1.518 1.00 59.91 291 ILE A O 1
ATOM 2353 N N . ALA A 1 292 ? 6.858 -13.463 3.409 1.00 46.62 292 ALA A N 1
ATOM 2354 C CA . ALA A 1 292 ? 7.723 -14.641 3.446 1.00 46.62 292 ALA A CA 1
ATOM 2355 C C . ALA A 1 292 ? 7.158 -15.706 4.391 1.00 46.62 292 ALA A C 1
ATOM 2357 O O . ALA A 1 292 ? 6.571 -15.308 5.425 1.00 46.62 292 ALA A O 1
#